Protein AF-A0A914DDL7-F1 (afdb_monomer_lite)

Sequence (297 aa):
MISEYEAKISDLESKLNKSRAQVQKSEFEKNITMQDLKSNIDHIINLKNMLDQSETERDETNEKLHDHMALLEQWRNTTAAKLNATEIENEKLRKINSKLVEEIATISSELEELKLQHEEAKLYKDYYDQGTRELGAHQKKIRELQGEVTNLTKSAKEWQEKWTNVSKELWKIGNETEQASTYKTYTWDELKKAINVTQIKCSDEHIRDNTISYLNEALQRYTSTDRKSREYGEICKNIRTRLSGTYTSYIWGCIMGNFSQNFQTSGNYMIPFELDHGDHLMIFTLSTIPRNYYYRH

Secondary structure (DSSP, 8-state):
-HHHHHHHHHHHHHHHHHHHHHHHHHHHHHHHHHHHHHHHHHHHHHHHHHHHHHHHHHHHHHHHHHHHHHHHHHHHHHHHHHHHHHHHHHHHHHHHHHHHHHHHHHHHHHHHHHHHHHHHHHHHHHHHHHHHHHHHHHHHHHHHHHHHHHHHHHHHHHHHHHHHHHHHHHHHHHHHHHHHHHHHHHHHHHHHHHHHHHHHH---HHHHHHHHHHHHHHHHHHHHHHHHHHHHHHHHHHHHHHHHHHHHHHHHHHHHHHHHTT--S--------B-TTS-B-----------------

Structure (mmCIF, N/CA/C/O backbone):
data_AF-A0A914DDL7-F1
#
_entry.id   AF-A0A914DDL7-F1
#
loop_
_atom_site.group_PDB
_atom_site.id
_atom_site.type_symbol
_atom_site.label_atom_id
_atom_site.label_alt_id
_atom_site.label_comp_id
_atom_site.label_asym_id
_atom_site.label_entity_id
_atom_site.label_seq_id
_atom_site.pdbx_PDB_ins_code
_atom_site.Cartn_x
_atom_site.Cartn_y
_atom_site.Cartn_z
_atom_site.occupancy
_atom_site.B_iso_or_equiv
_atom_site.auth_seq_id
_atom_site.auth_comp_id
_atom_site.auth_asym_id
_atom_site.auth_atom_id
_atom_site.pdbx_PDB_model_num
ATOM 1 N N . MET A 1 1 ? 72.379 -0.984 -139.465 1.00 59.03 1 MET A N 1
ATOM 2 C CA . MET A 1 1 ? 72.881 -0.290 -138.260 1.00 59.03 1 MET A CA 1
ATOM 3 C C . MET A 1 1 ? 71.916 0.770 -137.738 1.00 59.03 1 MET A C 1
ATOM 5 O O . MET A 1 1 ? 71.435 0.565 -136.640 1.00 59.03 1 MET A O 1
ATOM 9 N N . ILE A 1 2 ? 71.560 1.839 -138.470 1.00 63.75 2 ILE A N 1
ATOM 10 C CA . ILE A 1 2 ? 70.675 2.911 -137.935 1.00 63.75 2 ILE A CA 1
ATOM 11 C C . ILE A 1 2 ? 69.305 2.377 -137.449 1.00 63.75 2 ILE A C 1
ATOM 13 O O . ILE A 1 2 ? 68.924 2.636 -136.315 1.00 63.75 2 ILE A O 1
ATOM 17 N N . SER A 1 3 ? 68.642 1.514 -138.227 1.00 67.62 3 SER A N 1
ATOM 18 C CA . SER A 1 3 ? 67.339 0.919 -137.862 1.00 67.62 3 SER A CA 1
ATOM 19 C C . SER A 1 3 ? 67.374 -0.012 -136.628 1.00 67.62 3 SER A C 1
ATOM 21 O O . SER A 1 3 ? 66.404 -0.080 -135.877 1.00 67.62 3 SER A O 1
ATOM 23 N N . GLU A 1 4 ? 68.499 -0.684 -136.347 1.00 70.31 4 GLU A N 1
ATOM 24 C CA . GLU A 1 4 ? 68.662 -1.487 -135.117 1.00 70.31 4 GLU A CA 1
ATOM 25 C C . GLU A 1 4 ? 68.850 -0.611 -133.875 1.00 70.31 4 GLU A C 1
ATOM 27 O O . GLU A 1 4 ? 68.425 -0.987 -132.781 1.00 70.31 4 GLU A O 1
ATOM 32 N N . TYR A 1 5 ? 69.485 0.553 -134.033 1.00 73.19 5 TYR A N 1
ATOM 33 C CA . TYR A 1 5 ? 69.605 1.533 -132.958 1.00 73.19 5 TYR A CA 1
ATOM 34 C C . TYR A 1 5 ? 68.261 2.212 -132.674 1.00 73.19 5 TYR A C 1
ATOM 36 O O . TYR A 1 5 ? 67.916 2.360 -131.508 1.00 73.19 5 TYR A O 1
ATOM 44 N N . GLU A 1 6 ? 67.459 2.527 -133.693 1.00 74.31 6 GLU A N 1
ATOM 45 C CA . GLU A 1 6 ? 66.097 3.066 -133.524 1.00 74.31 6 GLU A CA 1
ATOM 46 C C . GLU A 1 6 ? 65.153 2.065 -132.837 1.00 74.31 6 GLU A C 1
ATOM 48 O O . GLU A 1 6 ? 64.435 2.431 -131.907 1.00 74.31 6 GLU A O 1
ATOM 53 N N . ALA A 1 7 ? 65.210 0.781 -133.211 1.00 77.00 7 ALA A N 1
ATOM 54 C CA . ALA A 1 7 ? 64.442 -0.272 -132.544 1.00 77.00 7 ALA A CA 1
ATOM 55 C C . ALA A 1 7 ? 64.864 -0.466 -131.074 1.00 77.00 7 ALA A C 1
ATOM 57 O O . ALA A 1 7 ? 64.013 -0.643 -130.201 1.00 77.00 7 ALA A O 1
ATOM 58 N N . LYS A 1 8 ? 66.170 -0.383 -130.773 1.00 80.94 8 LYS A N 1
ATOM 59 C CA . LYS A 1 8 ? 66.684 -0.426 -129.392 1.00 80.94 8 LYS A CA 1
ATOM 60 C C . LYS A 1 8 ? 66.297 0.807 -128.580 1.00 80.94 8 LYS A C 1
ATOM 62 O O . LYS A 1 8 ? 65.977 0.656 -127.406 1.00 80.94 8 LYS A O 1
ATOM 67 N N . ILE A 1 9 ? 66.319 2.000 -129.174 1.00 81.38 9 ILE A N 1
ATOM 68 C CA . ILE A 1 9 ? 65.878 3.237 -128.515 1.00 81.38 9 ILE A CA 1
ATOM 69 C C . ILE A 1 9 ? 64.385 3.144 -128.191 1.00 81.38 9 ILE A C 1
ATOM 71 O O . ILE A 1 9 ? 64.010 3.372 -127.047 1.00 81.38 9 ILE A O 1
ATOM 75 N N . SER A 1 10 ? 63.554 2.693 -129.133 1.00 81.88 10 SER A N 1
ATOM 76 C CA . SER A 1 10 ? 62.115 2.508 -128.910 1.00 81.88 10 SER A CA 1
ATOM 77 C C . SER A 1 10 ? 61.801 1.459 -127.826 1.00 81.88 10 SER A C 1
ATOM 79 O O . SER A 1 10 ? 60.939 1.681 -126.972 1.00 81.88 10 SER A O 1
ATOM 81 N N . ASP A 1 11 ? 62.531 0.336 -127.785 1.00 84.25 11 ASP A N 1
ATOM 82 C CA . ASP A 1 11 ? 62.398 -0.674 -126.721 1.00 84.25 11 ASP A CA 1
ATOM 83 C C . ASP A 1 11 ? 62.851 -0.135 -125.351 1.00 84.25 11 ASP A C 1
ATOM 85 O O . ASP A 1 11 ? 62.186 -0.357 -124.334 1.00 84.25 11 ASP A O 1
ATOM 89 N N . LEU A 1 12 ? 63.947 0.630 -125.311 1.00 85.31 12 LEU A N 1
ATOM 90 C CA . LEU A 1 12 ? 64.423 1.295 -124.097 1.00 85.31 12 LEU A CA 1
ATOM 91 C C . LEU A 1 12 ? 63.449 2.371 -123.602 1.00 85.31 12 LEU A C 1
ATOM 93 O O . LEU A 1 12 ? 63.198 2.440 -122.401 1.00 85.31 12 LEU A O 1
ATOM 97 N N . GLU A 1 13 ? 62.851 3.161 -124.491 1.00 85.56 13 GLU A N 1
ATOM 98 C CA . GLU A 1 13 ? 61.816 4.146 -124.156 1.00 85.56 13 GLU A CA 1
ATOM 99 C C . GLU A 1 13 ? 60.536 3.475 -123.644 1.00 85.56 13 GLU A C 1
ATOM 101 O O . GLU A 1 13 ? 59.954 3.918 -122.653 1.00 85.56 13 GLU A O 1
ATOM 106 N N . SER A 1 14 ? 60.127 2.358 -124.251 1.00 86.81 14 SER A N 1
ATOM 107 C CA . SER A 1 14 ? 58.996 1.546 -123.785 1.00 86.81 14 SER A CA 1
ATOM 108 C C . SER A 1 14 ? 59.248 0.965 -122.389 1.00 86.81 14 SER A C 1
ATOM 110 O O . SER A 1 14 ? 58.389 1.055 -121.507 1.00 86.81 14 SER A O 1
ATOM 112 N N . LYS A 1 15 ? 60.451 0.429 -122.136 1.00 87.31 15 LYS A N 1
ATOM 113 C CA . LYS A 1 15 ? 60.877 -0.059 -120.812 1.00 87.31 15 LYS A CA 1
ATOM 114 C C . LYS A 1 15 ? 60.973 1.067 -119.784 1.00 87.31 15 LYS A C 1
ATOM 116 O O . LYS A 1 15 ? 60.531 0.882 -118.650 1.00 87.31 15 LYS A O 1
ATOM 121 N N . LEU A 1 16 ? 61.486 2.234 -120.172 1.00 88.00 16 LEU A N 1
ATOM 122 C CA . LEU A 1 16 ? 61.559 3.418 -119.316 1.00 88.00 16 LEU A CA 1
ATOM 123 C C . LEU A 1 16 ? 60.159 3.914 -118.936 1.00 88.00 16 LEU A C 1
ATOM 125 O O . LEU A 1 16 ? 59.908 4.186 -117.764 1.00 88.00 16 LEU A O 1
ATOM 129 N N . ASN A 1 17 ? 59.230 3.972 -119.890 1.00 87.12 17 ASN A N 1
ATOM 130 C CA . ASN A 1 17 ? 57.847 4.378 -119.639 1.00 87.12 17 ASN A CA 1
ATOM 131 C C . ASN A 1 17 ? 57.096 3.364 -118.760 1.00 87.12 17 ASN A C 1
ATOM 133 O O . ASN A 1 17 ? 56.378 3.772 -117.848 1.00 87.12 17 ASN A O 1
ATOM 137 N N . LYS A 1 18 ? 57.316 2.054 -118.949 1.00 89.62 18 LYS A N 1
ATOM 138 C CA . LYS A 1 18 ? 56.784 1.010 -118.051 1.00 89.62 18 LYS A CA 1
ATOM 139 C C . LYS A 1 18 ? 57.341 1.128 -116.631 1.00 89.62 18 LYS A C 1
ATOM 141 O O . LYS A 1 18 ? 56.576 1.055 -115.674 1.00 89.62 18 LYS A O 1
ATOM 146 N N . SER A 1 19 ? 58.648 1.356 -116.496 1.00 88.19 19 SER A N 1
ATOM 147 C CA . SER A 1 19 ? 59.301 1.567 -115.199 1.00 88.19 19 SER A CA 1
ATOM 148 C C . SER A 1 19 ? 58.761 2.816 -114.492 1.00 88.19 19 SER A C 1
ATOM 150 O O . SER A 1 19 ? 58.386 2.748 -113.325 1.00 88.19 19 SER A O 1
ATOM 152 N N . ARG A 1 20 ? 58.595 3.936 -115.213 1.00 91.50 20 ARG A N 1
ATOM 153 C CA . ARG A 1 20 ? 57.971 5.162 -114.680 1.00 91.50 20 ARG A CA 1
ATOM 154 C C . ARG A 1 20 ? 56.543 4.927 -114.193 1.00 91.50 20 ARG A C 1
ATOM 156 O O . ARG A 1 20 ? 56.213 5.356 -113.093 1.00 91.50 20 ARG A O 1
ATOM 163 N N . ALA A 1 21 ? 55.721 4.219 -114.966 1.00 87.56 21 ALA A N 1
ATOM 164 C CA . ALA A 1 21 ? 54.355 3.890 -114.560 1.00 87.56 21 ALA A CA 1
ATOM 165 C C . ALA A 1 21 ? 54.322 2.995 -113.306 1.00 87.56 21 ALA A C 1
ATOM 167 O O . ALA A 1 21 ? 53.480 3.185 -112.431 1.00 87.56 21 ALA A O 1
ATOM 168 N N . GLN A 1 22 ? 55.257 2.048 -113.184 1.00 89.19 22 GLN A N 1
ATOM 169 C CA . GLN A 1 22 ? 55.375 1.187 -112.005 1.00 89.19 22 GLN A CA 1
ATOM 170 C C . GLN A 1 22 ? 55.828 1.962 -110.760 1.00 89.19 22 GLN A C 1
ATOM 172 O O . GLN A 1 22 ? 55.287 1.735 -109.679 1.00 89.19 22 GLN A O 1
ATOM 177 N N . VAL A 1 23 ? 56.772 2.898 -110.907 1.00 89.12 23 VAL A N 1
ATOM 178 C CA . VAL A 1 23 ? 57.203 3.791 -109.819 1.00 89.12 23 VAL A CA 1
ATOM 179 C C . VAL A 1 23 ? 56.053 4.694 -109.378 1.00 89.12 23 VAL A C 1
ATOM 181 O O . VAL A 1 23 ? 55.760 4.733 -108.192 1.00 89.12 23 VAL A O 1
ATOM 184 N N . GLN A 1 24 ? 55.334 5.326 -110.310 1.00 90.31 24 GLN A N 1
ATOM 185 C CA . GLN A 1 24 ? 54.177 6.171 -109.988 1.00 90.31 24 GLN A CA 1
ATOM 186 C C . GLN A 1 24 ? 53.060 5.395 -109.283 1.00 90.31 24 GLN A C 1
ATOM 188 O O . GLN A 1 24 ? 52.470 5.889 -108.324 1.00 90.31 24 GLN A O 1
ATOM 193 N N . LYS A 1 25 ? 52.782 4.161 -109.723 1.00 92.31 25 LYS A N 1
ATOM 194 C CA . LYS A 1 25 ? 51.812 3.284 -109.061 1.00 92.31 25 LYS A CA 1
ATOM 195 C C . LYS A 1 25 ? 52.257 2.928 -107.638 1.00 92.31 25 LYS A C 1
ATOM 197 O O . LYS A 1 25 ? 51.458 3.033 -106.716 1.00 92.31 25 LYS A O 1
ATOM 202 N N . SER A 1 26 ? 53.527 2.565 -107.463 1.00 91.50 26 SER A N 1
ATOM 203 C CA . SER A 1 26 ? 54.114 2.263 -106.151 1.00 91.50 26 SER A CA 1
ATOM 204 C C . SER A 1 26 ? 54.100 3.480 -105.218 1.00 91.50 26 SER A C 1
ATOM 206 O O . SER A 1 26 ? 53.748 3.364 -104.048 1.00 91.50 26 SER A O 1
ATOM 208 N N . GLU A 1 27 ? 54.411 4.673 -105.730 1.00 91.81 27 GLU A N 1
ATOM 209 C CA . GLU A 1 27 ? 54.328 5.928 -104.977 1.00 91.81 27 GLU A CA 1
ATOM 210 C C . GLU A 1 27 ? 52.889 6.253 -104.566 1.00 91.81 27 GLU A C 1
ATOM 212 O O . GLU A 1 27 ? 52.653 6.654 -103.428 1.00 91.81 27 GLU A O 1
ATOM 217 N N . PHE A 1 28 ? 51.918 6.039 -105.454 1.00 92.50 28 PHE A N 1
ATOM 218 C CA . PHE A 1 28 ? 50.503 6.226 -105.145 1.00 92.50 28 PHE A CA 1
ATOM 219 C C . PHE A 1 28 ? 50.011 5.246 -104.067 1.00 92.50 28 PHE A C 1
ATOM 221 O O . PHE A 1 28 ? 49.397 5.671 -103.089 1.00 92.50 28 PHE A O 1
ATOM 228 N N . GLU A 1 29 ? 50.338 3.957 -104.187 1.00 92.19 29 GLU A N 1
ATOM 229 C CA . GLU A 1 29 ? 50.020 2.932 -103.180 1.00 92.19 29 GLU A CA 1
ATOM 230 C C . GLU A 1 29 ? 50.697 3.235 -101.831 1.00 92.19 29 GLU A C 1
ATOM 232 O O . GLU A 1 29 ? 50.073 3.133 -100.770 1.00 92.19 29 GLU A O 1
ATOM 237 N N . LYS A 1 30 ? 51.954 3.694 -101.852 1.00 93.19 30 LYS A N 1
ATOM 238 C CA . LYS A 1 30 ? 52.668 4.149 -100.654 1.00 93.19 30 LYS A CA 1
ATOM 239 C C . LYS A 1 30 ? 51.994 5.364 -100.010 1.00 93.19 30 LYS A C 1
ATOM 241 O O . LYS A 1 30 ? 51.907 5.437 -98.789 1.00 93.19 30 LYS A O 1
ATOM 246 N N . ASN A 1 31 ? 51.502 6.310 -100.805 1.00 93.56 31 ASN A N 1
ATOM 247 C CA . ASN A 1 31 ? 50.803 7.482 -100.281 1.00 93.56 31 ASN A CA 1
ATOM 248 C C . ASN A 1 31 ? 49.462 7.108 -99.630 1.00 93.56 31 ASN A C 1
ATOM 250 O O . ASN A 1 31 ? 49.176 7.612 -98.546 1.00 93.56 31 ASN A O 1
ATOM 254 N N . ILE A 1 32 ? 48.690 6.188 -100.226 1.00 93.81 32 ILE A N 1
ATOM 255 C CA . ILE A 1 32 ? 47.449 5.665 -99.622 1.00 93.81 32 ILE A CA 1
ATOM 256 C C . ILE A 1 32 ? 47.756 4.963 -98.297 1.00 93.81 32 ILE A C 1
ATOM 258 O O . ILE A 1 32 ? 47.201 5.325 -97.265 1.00 93.81 32 ILE A O 1
ATOM 262 N N . THR A 1 33 ? 48.701 4.019 -98.296 1.00 93.19 33 THR A N 1
ATOM 263 C CA . THR A 1 33 ? 49.070 3.282 -97.073 1.00 93.19 33 THR A CA 1
ATOM 264 C C . THR A 1 33 ? 49.602 4.203 -95.975 1.00 93.19 33 THR A C 1
ATOM 266 O O . THR A 1 33 ? 49.315 3.990 -94.799 1.00 93.19 33 THR A O 1
ATOM 269 N N . MET A 1 34 ? 50.342 5.258 -96.327 1.00 94.12 34 MET A N 1
ATOM 270 C CA . MET A 1 34 ? 50.828 6.234 -95.352 1.00 94.12 34 MET A CA 1
ATOM 271 C C . MET A 1 34 ? 49.699 7.105 -94.786 1.00 94.12 34 MET A C 1
ATOM 273 O O . MET A 1 34 ? 49.730 7.447 -93.603 1.00 94.12 34 MET A O 1
ATOM 277 N N . GLN A 1 35 ? 48.687 7.430 -95.593 1.00 93.12 35 GLN A N 1
ATOM 278 C CA . GLN A 1 35 ? 47.482 8.115 -95.131 1.00 93.12 35 GLN A CA 1
ATOM 279 C C . GLN A 1 35 ? 46.651 7.227 -94.190 1.00 93.12 35 GLN A C 1
ATOM 281 O O . GLN A 1 35 ? 46.241 7.701 -93.130 1.00 93.12 35 GLN A O 1
ATOM 286 N N . ASP A 1 36 ? 46.481 5.944 -94.517 1.00 94.94 36 ASP A N 1
ATOM 287 C CA . ASP A 1 36 ? 45.787 4.970 -93.663 1.00 94.94 36 ASP A CA 1
ATOM 288 C C . ASP A 1 36 ? 46.520 4.770 -92.331 1.00 94.94 36 ASP A C 1
ATOM 290 O O . ASP A 1 36 ? 45.905 4.792 -91.265 1.00 94.94 36 ASP A O 1
ATOM 294 N N . LEU A 1 37 ? 47.853 4.643 -92.362 1.00 95.25 37 LEU A N 1
ATOM 295 C CA . LEU A 1 37 ? 48.673 4.561 -91.152 1.00 95.25 37 LEU A CA 1
ATOM 296 C C . LEU A 1 37 ? 48.530 5.813 -90.288 1.00 95.25 37 LEU A C 1
ATOM 298 O O . LEU A 1 37 ? 48.395 5.693 -89.073 1.00 95.25 37 LEU A O 1
ATOM 302 N N . LYS A 1 38 ? 48.521 7.003 -90.897 1.00 95.75 38 LYS A N 1
ATOM 303 C CA . LYS A 1 38 ? 48.311 8.256 -90.168 1.00 95.75 38 LYS A CA 1
ATOM 304 C C . LYS A 1 38 ? 46.929 8.293 -89.510 1.00 95.75 38 LYS A C 1
ATOM 306 O O . LYS A 1 38 ? 46.842 8.573 -88.321 1.00 95.75 38 LYS A O 1
ATOM 311 N N . SER A 1 39 ? 45.881 7.918 -90.245 1.00 95.62 39 SER A N 1
ATOM 312 C CA . SER A 1 39 ? 44.518 7.817 -89.707 1.00 95.62 39 SER A CA 1
ATOM 313 C C . SER A 1 39 ? 44.425 6.810 -88.555 1.00 95.62 39 SER A C 1
ATOM 315 O O . SER A 1 39 ? 43.763 7.073 -87.552 1.00 95.62 39 SER A O 1
ATOM 317 N N . ASN A 1 40 ? 45.103 5.665 -88.664 1.00 96.12 40 ASN A N 1
ATOM 318 C CA . ASN A 1 40 ? 45.140 4.658 -87.605 1.00 96.12 40 ASN A CA 1
ATOM 319 C C . ASN A 1 40 ? 45.895 5.156 -86.367 1.00 96.12 40 ASN A C 1
ATOM 321 O O . ASN A 1 40 ? 45.458 4.897 -85.249 1.00 96.12 40 ASN A O 1
ATOM 325 N N . ILE A 1 41 ? 46.996 5.893 -86.546 1.00 96.44 41 ILE A N 1
ATOM 326 C CA . ILE A 1 41 ? 47.729 6.526 -85.442 1.00 96.44 41 ILE A CA 1
ATOM 327 C C . ILE A 1 41 ? 46.830 7.533 -84.717 1.00 96.44 41 ILE A C 1
ATOM 329 O O . ILE A 1 41 ? 46.734 7.475 -83.492 1.00 96.44 41 ILE A O 1
ATOM 333 N N . ASP A 1 42 ? 46.123 8.393 -85.452 1.00 95.81 42 ASP A N 1
ATOM 334 C CA . ASP A 1 42 ? 45.194 9.366 -84.866 1.00 95.81 42 ASP A CA 1
ATOM 335 C C . ASP A 1 42 ? 44.062 8.661 -84.091 1.00 95.81 42 ASP A C 1
ATOM 337 O O . ASP A 1 42 ? 43.705 9.071 -82.983 1.00 95.81 42 ASP A O 1
ATOM 341 N N . HIS A 1 43 ? 43.544 7.545 -84.619 1.00 96.19 43 HIS A N 1
ATOM 342 C CA . HIS A 1 43 ? 42.540 6.733 -83.927 1.00 96.19 43 HIS A CA 1
ATOM 343 C C . HIS A 1 43 ? 43.082 6.089 -82.640 1.00 96.19 43 HIS A C 1
ATOM 345 O O . HIS A 1 43 ? 42.416 6.143 -81.607 1.00 96.19 43 HIS A O 1
ATOM 351 N N . ILE A 1 44 ? 44.300 5.533 -82.668 1.00 96.94 44 ILE A N 1
ATOM 352 C CA . ILE A 1 44 ? 44.961 4.951 -81.487 1.00 96.94 44 ILE A CA 1
ATOM 353 C C . ILE A 1 44 ? 45.187 6.014 -80.408 1.00 96.94 44 ILE A C 1
ATOM 355 O O . ILE A 1 44 ? 44.950 5.743 -79.233 1.00 96.94 44 ILE A O 1
ATOM 359 N N . ILE A 1 45 ? 45.610 7.224 -80.788 1.00 96.50 45 ILE A N 1
ATOM 360 C CA . ILE A 1 45 ? 45.792 8.337 -79.846 1.00 96.50 45 ILE A CA 1
ATOM 361 C C . ILE A 1 45 ? 44.460 8.693 -79.180 1.00 96.50 45 ILE A C 1
ATOM 363 O O . ILE A 1 45 ? 44.412 8.851 -77.962 1.00 96.50 45 ILE A O 1
ATOM 367 N N . ASN A 1 46 ? 43.370 8.768 -79.948 1.00 96.81 46 ASN A N 1
ATOM 368 C CA . ASN A 1 46 ? 42.054 9.059 -79.388 1.00 96.81 46 ASN A CA 1
ATOM 369 C C . ASN A 1 46 ? 41.582 7.960 -78.419 1.00 96.81 46 ASN A C 1
ATOM 371 O O . ASN A 1 46 ? 41.162 8.260 -77.305 1.00 96.81 46 ASN A O 1
ATOM 375 N N . LEU A 1 47 ? 41.719 6.684 -78.802 1.00 96.88 47 LEU A N 1
ATOM 376 C CA . LEU A 1 47 ? 41.386 5.556 -77.924 1.00 96.88 47 LEU A CA 1
ATOM 377 C C . LEU A 1 47 ? 42.211 5.565 -76.635 1.00 96.88 47 LEU A C 1
ATOM 379 O O . LEU A 1 47 ? 41.673 5.280 -75.569 1.00 96.88 47 LEU A O 1
ATOM 383 N N . LYS A 1 48 ? 43.497 5.920 -76.719 1.00 97.38 48 LYS A N 1
ATOM 384 C CA . LYS A 1 48 ? 44.354 6.057 -75.542 1.00 97.38 48 LYS A CA 1
ATOM 385 C C . LYS A 1 48 ? 43.868 7.174 -74.618 1.00 97.38 48 LYS A C 1
ATOM 387 O O . LYS A 1 48 ? 43.718 6.930 -73.431 1.00 97.38 48 LYS A O 1
ATOM 392 N N . ASN A 1 49 ? 43.546 8.350 -75.156 1.00 96.56 49 ASN A N 1
ATOM 393 C CA . ASN A 1 49 ? 43.017 9.454 -74.351 1.00 96.56 49 ASN A CA 1
ATOM 394 C C . ASN A 1 49 ? 41.690 9.080 -73.665 1.00 96.56 49 ASN A C 1
ATOM 396 O O . ASN A 1 49 ? 41.479 9.428 -72.508 1.00 96.56 49 ASN A O 1
ATOM 400 N N . MET A 1 50 ? 40.811 8.348 -74.360 1.00 96.44 50 MET A N 1
ATOM 401 C CA . MET A 1 50 ? 39.566 7.837 -73.775 1.00 96.44 50 MET A CA 1
ATOM 402 C C . MET A 1 50 ? 39.823 6.815 -72.661 1.00 96.44 50 MET A C 1
ATOM 404 O O . MET A 1 50 ? 39.115 6.825 -71.655 1.00 96.44 50 MET A O 1
ATOM 408 N N . LEU A 1 51 ? 40.819 5.938 -72.828 1.00 96.75 51 LEU A N 1
ATOM 409 C CA . LEU A 1 51 ? 41.213 4.976 -71.800 1.00 96.75 51 LEU A CA 1
ATOM 410 C C . LEU A 1 51 ? 41.775 5.690 -70.565 1.00 96.75 51 LEU A C 1
ATOM 412 O O . LEU A 1 51 ? 41.298 5.435 -69.465 1.00 96.75 51 LEU A O 1
ATOM 416 N N . ASP A 1 52 ? 42.705 6.627 -70.755 1.00 96.25 52 ASP A N 1
ATOM 417 C CA . ASP A 1 52 ? 43.324 7.401 -69.671 1.00 96.25 52 ASP A CA 1
ATOM 418 C C . ASP A 1 52 ? 42.260 8.205 -68.886 1.00 96.25 52 ASP A C 1
ATOM 420 O O . ASP A 1 52 ? 42.269 8.247 -67.651 1.00 96.25 52 ASP A O 1
ATOM 424 N N . GLN A 1 53 ? 41.285 8.797 -69.593 1.00 96.50 53 GLN A N 1
ATOM 425 C CA . GLN A 1 53 ? 40.140 9.467 -68.968 1.00 96.50 53 GLN A CA 1
ATOM 426 C C . GLN A 1 53 ? 39.272 8.482 -68.172 1.00 96.50 53 GLN A C 1
ATOM 428 O O . GLN A 1 53 ? 38.936 8.754 -67.021 1.00 96.50 53 GLN A O 1
ATOM 433 N N . SER A 1 54 ? 38.937 7.325 -68.751 1.00 96.19 54 SER A N 1
ATOM 434 C CA . SER A 1 54 ? 38.136 6.305 -68.069 1.00 96.19 54 SER A CA 1
ATOM 435 C C . SER A 1 54 ? 38.832 5.743 -66.828 1.00 96.19 54 SER A C 1
ATOM 437 O O . SER A 1 54 ? 38.150 5.395 -65.864 1.00 96.19 54 SER A O 1
ATOM 439 N N . GLU A 1 55 ? 40.160 5.618 -66.838 1.00 96.69 55 GLU A N 1
ATOM 440 C CA . GLU A 1 55 ? 40.929 5.171 -65.675 1.00 96.69 55 GLU A CA 1
ATOM 441 C C . GLU A 1 55 ? 40.914 6.219 -64.564 1.00 96.69 55 GLU A C 1
ATOM 443 O O . GLU A 1 55 ? 40.680 5.868 -63.410 1.00 96.69 55 GLU A O 1
ATOM 448 N N . THR A 1 56 ? 41.048 7.498 -64.919 1.00 96.44 56 THR A N 1
ATOM 449 C CA . THR A 1 56 ? 40.975 8.603 -63.956 1.00 96.44 56 THR A CA 1
ATOM 450 C C . THR A 1 56 ? 39.584 8.691 -63.323 1.00 96.44 56 THR A C 1
ATOM 452 O O . THR A 1 56 ? 39.463 8.743 -62.102 1.00 96.44 56 THR A O 1
ATOM 455 N N . GLU A 1 57 ? 38.518 8.617 -64.127 1.00 96.75 57 GLU A N 1
ATOM 456 C CA . GLU A 1 57 ? 37.138 8.590 -63.622 1.00 96.75 57 GLU A CA 1
ATOM 457 C C . GLU A 1 57 ? 36.899 7.382 -62.703 1.00 96.75 57 GLU A C 1
ATOM 459 O O . GLU A 1 57 ? 36.269 7.507 -61.650 1.00 96.75 57 GLU A O 1
ATOM 464 N N . ARG A 1 58 ? 37.437 6.207 -63.058 1.00 96.69 58 ARG A N 1
ATOM 465 C CA . ARG A 1 58 ? 37.354 5.011 -62.213 1.00 96.69 58 ARG A CA 1
ATOM 466 C C . ARG A 1 58 ? 38.058 5.229 -60.875 1.00 96.69 58 ARG A C 1
ATOM 468 O O . ARG A 1 58 ? 37.484 4.893 -59.840 1.00 96.69 58 ARG A O 1
ATOM 475 N N . ASP A 1 59 ? 39.260 5.788 -60.876 1.00 96.50 59 ASP A N 1
ATOM 476 C CA . ASP A 1 59 ? 40.030 6.011 -59.653 1.00 96.50 59 ASP A CA 1
ATOM 477 C C . ASP A 1 59 ? 39.338 7.033 -58.735 1.00 96.50 59 ASP A C 1
ATOM 479 O O . ASP A 1 59 ? 39.182 6.765 -57.543 1.00 96.50 59 ASP A O 1
ATOM 483 N N . GLU A 1 60 ? 38.773 8.110 -59.290 1.00 96.50 60 GLU A N 1
ATOM 484 C CA . GLU A 1 60 ? 37.939 9.059 -58.536 1.00 96.50 60 GLU A CA 1
ATOM 485 C C . GLU A 1 60 ? 36.682 8.401 -57.942 1.00 96.50 60 GLU A C 1
ATOM 487 O O . GLU A 1 60 ? 36.277 8.700 -56.814 1.00 96.50 60 GLU A O 1
ATOM 492 N N . THR A 1 61 ? 36.019 7.506 -58.687 1.00 96.75 61 THR A N 1
ATOM 493 C CA . THR A 1 61 ? 34.853 6.778 -58.154 1.00 96.75 61 THR A CA 1
ATOM 494 C C . THR A 1 61 ? 35.237 5.796 -57.052 1.00 96.75 61 THR A C 1
ATOM 496 O O . THR A 1 61 ? 34.490 5.657 -56.081 1.00 96.75 61 THR A O 1
ATOM 499 N N . ASN A 1 62 ? 36.402 5.155 -57.159 1.00 96.62 62 ASN A N 1
ATOM 500 C CA . ASN A 1 62 ? 36.921 4.252 -56.136 1.00 96.62 62 ASN A CA 1
ATOM 501 C C . ASN A 1 62 ? 37.295 5.006 -54.856 1.00 96.62 62 ASN A C 1
ATOM 503 O O . ASN A 1 62 ? 36.999 4.519 -53.766 1.00 96.62 62 ASN A O 1
ATOM 507 N N . GLU A 1 63 ? 37.880 6.199 -54.974 1.00 96.81 63 GLU A N 1
ATOM 508 C CA . GLU A 1 63 ? 38.171 7.071 -53.832 1.00 96.81 63 GLU A CA 1
ATOM 509 C C . GLU A 1 63 ? 36.877 7.475 -53.107 1.00 96.81 63 GLU A C 1
ATOM 511 O O . GLU A 1 63 ? 36.734 7.231 -51.909 1.00 96.81 63 GLU A O 1
ATOM 516 N N . LYS A 1 64 ? 35.862 7.950 -53.845 1.00 96.62 64 LYS A N 1
ATOM 517 C CA . LYS A 1 64 ? 34.539 8.273 -53.272 1.00 96.62 64 LYS A CA 1
ATOM 518 C C . LYS A 1 64 ? 33.874 7.068 -52.605 1.00 96.62 64 LYS A C 1
ATOM 520 O O . LYS A 1 64 ? 33.236 7.209 -51.561 1.00 96.62 64 LYS A O 1
ATOM 525 N N . LEU A 1 65 ? 33.994 5.878 -53.198 1.00 96.69 65 LEU A N 1
ATOM 526 C CA . LEU A 1 65 ? 33.461 4.650 -52.609 1.00 96.69 65 LEU A CA 1
ATOM 527 C C . LEU A 1 65 ? 34.173 4.315 -51.295 1.00 96.69 65 LEU A C 1
ATOM 529 O O . LEU A 1 65 ? 33.511 3.943 -50.326 1.00 96.69 65 LEU A O 1
ATOM 533 N N . HIS A 1 66 ? 35.496 4.476 -51.246 1.00 96.75 66 HIS A N 1
ATOM 534 C CA . HIS A 1 66 ? 36.283 4.257 -50.039 1.00 96.75 66 HIS A CA 1
ATOM 535 C C . HIS A 1 66 ? 35.878 5.220 -48.913 1.00 96.75 66 HIS A C 1
ATOM 537 O O . HIS A 1 66 ? 35.614 4.773 -47.795 1.00 96.75 66 HIS A O 1
ATOM 543 N N . ASP A 1 67 ? 35.709 6.507 -49.224 1.00 96.75 67 ASP A N 1
ATOM 544 C CA . ASP A 1 67 ? 35.228 7.512 -48.271 1.00 96.75 67 ASP A CA 1
ATOM 545 C C . ASP A 1 67 ? 33.825 7.179 -47.745 1.00 96.75 67 ASP A C 1
ATOM 547 O O . ASP A 1 67 ? 33.561 7.236 -46.540 1.00 96.75 67 ASP A O 1
ATOM 551 N N . HIS A 1 68 ? 32.911 6.763 -48.626 1.00 96.12 68 HIS A N 1
ATOM 552 C CA . HIS A 1 68 ? 31.578 6.322 -48.217 1.00 96.12 68 HIS A CA 1
ATOM 553 C C . HIS A 1 68 ? 31.619 5.072 -47.331 1.00 96.12 68 HIS A C 1
ATOM 555 O O . HIS A 1 68 ? 30.875 5.001 -46.349 1.00 96.12 68 HIS A O 1
ATOM 561 N N . MET A 1 69 ? 32.491 4.105 -47.628 1.00 96.19 69 MET A N 1
ATOM 562 C CA . MET A 1 69 ? 32.686 2.927 -46.779 1.00 96.19 69 MET A CA 1
ATOM 563 C C . MET A 1 69 ? 33.210 3.312 -45.391 1.00 96.19 69 MET A C 1
ATOM 565 O O . MET A 1 69 ? 32.691 2.810 -44.392 1.00 96.19 69 MET A O 1
ATOM 569 N N . ALA A 1 70 ? 34.164 4.243 -45.310 1.00 96.31 70 ALA A N 1
ATOM 570 C CA . ALA A 1 70 ? 34.686 4.746 -44.042 1.00 96.31 70 ALA A CA 1
ATOM 571 C C . ALA A 1 70 ? 33.596 5.447 -43.208 1.00 96.31 70 ALA A C 1
ATOM 573 O O . ALA A 1 70 ? 33.458 5.187 -42.009 1.00 96.31 70 ALA A O 1
ATOM 574 N N . LEU A 1 71 ? 32.758 6.275 -43.844 1.00 96.25 71 LEU A N 1
ATOM 575 C CA . LEU A 1 71 ? 31.624 6.929 -43.184 1.00 96.25 71 LEU A CA 1
ATOM 576 C C . LEU A 1 71 ? 30.581 5.922 -42.681 1.00 96.25 71 LEU A C 1
ATOM 578 O O . LEU A 1 71 ? 30.069 6.068 -41.569 1.00 96.25 71 LEU A O 1
ATOM 582 N N . LEU A 1 72 ? 30.275 4.884 -43.466 1.00 95.06 72 LEU A N 1
ATOM 583 C CA . LEU A 1 72 ? 29.355 3.821 -43.055 1.00 95.06 72 LEU A CA 1
ATOM 584 C C . LEU A 1 72 ? 29.899 3.026 -41.867 1.00 95.06 72 LEU A C 1
ATOM 586 O O . LEU A 1 72 ? 29.145 2.710 -40.945 1.00 95.06 72 LEU A O 1
ATOM 590 N N . GLU A 1 73 ? 31.197 2.732 -41.848 1.00 95.69 73 GLU A N 1
ATOM 591 C CA . GLU A 1 73 ? 31.833 2.058 -40.719 1.00 95.69 73 GLU A CA 1
ATOM 592 C C . GLU A 1 73 ? 31.816 2.926 -39.455 1.00 95.69 73 GLU A C 1
ATOM 594 O O . GLU A 1 73 ? 31.440 2.449 -38.379 1.00 95.69 73 GLU A O 1
ATOM 599 N N . GLN A 1 74 ? 32.116 4.220 -39.581 1.00 95.94 74 GLN A N 1
ATOM 600 C CA . GLN A 1 74 ? 32.005 5.168 -38.475 1.00 95.94 74 GLN A CA 1
ATOM 601 C C . GLN A 1 74 ? 30.566 5.253 -37.947 1.00 95.94 74 GLN A C 1
ATOM 603 O O . GLN A 1 74 ? 30.344 5.220 -36.731 1.00 95.94 74 GLN A O 1
ATOM 608 N N . TRP A 1 75 ? 29.576 5.331 -38.840 1.00 95.75 75 TRP A N 1
ATOM 609 C CA . TRP A 1 75 ? 28.163 5.372 -38.468 1.00 95.75 75 TRP A CA 1
ATOM 610 C C . TRP A 1 75 ? 27.719 4.081 -37.775 1.00 95.75 75 TRP A C 1
ATOM 612 O O . TRP A 1 75 ? 27.068 4.143 -36.726 1.00 95.75 75 TRP A O 1
ATOM 622 N N . ARG A 1 76 ? 28.127 2.915 -38.292 1.00 95.56 76 ARG A N 1
ATOM 623 C CA . ARG A 1 76 ? 27.869 1.604 -37.679 1.00 95.56 76 ARG A CA 1
ATOM 624 C C . ARG A 1 76 ? 28.442 1.544 -36.266 1.00 95.56 76 ARG A C 1
ATOM 626 O O . ARG A 1 76 ? 27.720 1.202 -35.333 1.00 95.56 76 ARG A O 1
ATOM 633 N N . ASN A 1 77 ? 29.708 1.920 -36.097 1.00 94.75 77 ASN A N 1
ATOM 634 C CA . ASN A 1 77 ? 30.390 1.876 -34.803 1.00 94.75 77 ASN A CA 1
ATOM 635 C C . ASN A 1 77 ? 29.748 2.849 -33.799 1.00 94.75 77 ASN A C 1
ATOM 637 O O . ASN A 1 77 ? 29.510 2.490 -32.646 1.00 94.75 77 ASN A O 1
ATOM 641 N N . THR A 1 78 ? 29.381 4.054 -34.246 1.00 94.25 78 THR A N 1
ATOM 642 C CA . THR A 1 78 ? 28.691 5.049 -33.408 1.00 94.25 78 THR A CA 1
ATOM 643 C C . THR A 1 78 ? 27.306 4.563 -32.978 1.00 94.25 78 THR A C 1
ATOM 645 O O . THR A 1 78 ? 26.916 4.725 -31.822 1.00 94.25 78 THR A O 1
ATOM 648 N N . THR A 1 79 ? 26.555 3.950 -33.893 1.00 90.00 79 THR A N 1
ATOM 649 C CA . THR A 1 79 ? 25.212 3.428 -33.613 1.00 90.00 79 THR A CA 1
ATOM 650 C C . THR A 1 79 ? 25.274 2.228 -32.669 1.00 90.00 79 THR A C 1
ATOM 652 O O . THR A 1 79 ? 24.502 2.170 -31.715 1.00 90.00 79 THR A O 1
ATOM 655 N N . ALA A 1 80 ? 26.241 1.327 -32.860 1.00 91.06 80 ALA A N 1
ATOM 656 C CA . ALA A 1 80 ? 26.477 0.197 -31.963 1.00 91.06 80 ALA A CA 1
ATOM 657 C C . ALA A 1 80 ? 26.846 0.651 -30.540 1.00 91.06 80 ALA A C 1
ATOM 659 O O . ALA A 1 80 ? 26.322 0.116 -29.564 1.00 91.06 80 ALA A O 1
ATOM 660 N N . ALA A 1 81 ? 27.691 1.680 -30.407 1.00 93.88 81 ALA A N 1
ATOM 661 C CA . ALA A 1 81 ? 28.039 2.248 -29.106 1.00 93.88 81 ALA A CA 1
ATOM 662 C C . ALA A 1 81 ? 26.822 2.869 -28.397 1.00 93.88 81 ALA A C 1
ATOM 664 O O . ALA A 1 81 ? 26.625 2.643 -27.203 1.00 93.88 81 ALA A O 1
ATOM 665 N N . LYS A 1 82 ? 25.978 3.610 -29.131 1.00 92.44 82 LYS A N 1
ATOM 666 C CA . LYS A 1 82 ? 24.728 4.171 -28.593 1.00 92.44 82 LYS A CA 1
ATOM 667 C C . LYS A 1 82 ? 23.758 3.077 -28.150 1.00 92.44 82 LYS A C 1
ATOM 669 O O . LYS A 1 82 ? 23.205 3.185 -27.061 1.00 92.44 82 LYS A O 1
ATOM 674 N N . LEU A 1 83 ? 23.591 2.023 -28.952 1.00 93.25 83 LEU A N 1
ATOM 675 C CA . LEU A 1 83 ? 22.727 0.892 -28.613 1.00 93.25 83 LEU A CA 1
ATOM 676 C C . LEU A 1 83 ? 23.180 0.222 -27.308 1.00 93.25 83 LEU A C 1
ATOM 678 O O . LEU A 1 83 ? 22.389 0.100 -26.377 1.00 93.25 83 LEU A O 1
ATOM 682 N N . ASN A 1 84 ? 24.468 -0.100 -27.189 1.00 94.00 84 ASN A N 1
ATOM 683 C CA . ASN A 1 84 ? 25.019 -0.710 -25.978 1.00 94.00 84 ASN A CA 1
ATOM 684 C C . ASN A 1 84 ? 24.846 0.201 -24.742 1.00 94.00 84 ASN A C 1
ATOM 686 O O . ASN A 1 84 ? 24.439 -0.250 -23.673 1.00 94.00 84 ASN A O 1
ATOM 690 N N . ALA A 1 85 ? 25.058 1.515 -24.888 1.00 91.31 85 ALA A N 1
ATOM 691 C CA . ALA A 1 85 ? 24.805 2.467 -23.804 1.00 91.31 85 ALA A CA 1
ATOM 692 C C . ALA A 1 85 ? 23.334 2.446 -23.342 1.00 91.31 85 ALA A C 1
ATOM 694 O O . ALA A 1 85 ? 23.072 2.406 -22.138 1.00 91.31 85 ALA A O 1
ATOM 695 N N . THR A 1 86 ? 22.383 2.405 -24.283 1.00 90.56 86 THR A N 1
ATOM 696 C CA . THR A 1 86 ? 20.951 2.307 -23.956 1.00 90.56 86 THR A CA 1
ATOM 697 C C . THR A 1 86 ? 20.568 0.966 -23.329 1.00 90.56 86 THR A C 1
ATOM 699 O O . THR A 1 86 ? 19.703 0.926 -22.459 1.00 90.56 86 THR A O 1
ATOM 702 N N . GLU A 1 87 ? 21.216 -0.138 -23.708 1.00 91.31 87 GLU A N 1
ATOM 703 C CA . GLU A 1 87 ? 20.997 -1.452 -23.088 1.00 91.31 87 GLU A CA 1
ATOM 704 C C . GLU A 1 87 ? 21.463 -1.466 -21.627 1.00 91.31 87 GLU A C 1
ATOM 706 O O . GLU A 1 87 ? 20.735 -1.927 -20.746 1.00 91.31 87 GLU A O 1
ATOM 711 N N . ILE A 1 88 ? 22.630 -0.877 -21.346 1.00 93.81 88 ILE A N 1
ATOM 712 C CA . ILE A 1 88 ? 23.153 -0.731 -19.981 1.00 93.81 88 ILE A CA 1
ATOM 713 C C . ILE A 1 88 ? 22.223 0.138 -19.125 1.00 93.81 88 ILE A C 1
ATOM 715 O O . ILE A 1 88 ? 21.975 -0.178 -17.959 1.00 93.81 88 ILE A O 1
ATOM 719 N N . GLU A 1 89 ? 21.717 1.244 -19.671 1.00 94.31 89 GLU A N 1
ATOM 720 C CA . GLU A 1 89 ? 20.777 2.119 -18.967 1.00 94.31 89 GLU A CA 1
ATOM 721 C C . GLU A 1 89 ? 19.440 1.420 -18.691 1.00 94.31 89 GLU A C 1
ATOM 723 O O . GLU A 1 89 ? 18.959 1.447 -17.556 1.00 94.31 89 GLU A O 1
ATOM 728 N N . ASN A 1 90 ? 18.888 0.707 -19.675 1.00 91.25 90 ASN A N 1
ATOM 729 C CA . ASN A 1 90 ? 17.672 -0.085 -19.500 1.00 91.25 90 ASN A CA 1
ATOM 730 C C . ASN A 1 90 ? 17.829 -1.156 -18.414 1.00 91.25 90 ASN A C 1
ATOM 732 O O . ASN A 1 90 ? 16.918 -1.361 -17.612 1.00 91.25 90 ASN A O 1
ATOM 736 N N . GLU A 1 91 ? 18.986 -1.812 -18.335 1.00 94.94 91 GLU A N 1
ATOM 737 C CA . GLU A 1 91 ? 19.254 -2.797 -17.287 1.00 94.94 91 GLU A CA 1
ATOM 738 C C . GLU A 1 91 ? 19.338 -2.153 -15.892 1.00 94.94 91 GLU A C 1
ATOM 740 O O . GLU A 1 91 ? 18.833 -2.706 -14.911 1.00 94.94 91 GLU A O 1
ATOM 745 N N . LYS A 1 92 ? 19.903 -0.942 -15.780 1.00 95.12 92 LYS A N 1
ATOM 746 C CA . LYS A 1 92 ? 19.868 -0.170 -14.523 1.00 95.12 92 LYS A CA 1
ATOM 747 C C . LYS A 1 92 ? 18.434 0.174 -14.123 1.00 95.12 92 LYS A C 1
ATOM 749 O O . LYS A 1 92 ? 18.070 -0.022 -12.963 1.00 95.12 92 LYS A O 1
ATOM 754 N N . LEU A 1 93 ? 17.619 0.640 -15.070 1.00 92.06 93 LEU A N 1
ATOM 755 C CA . LEU A 1 93 ? 16.214 0.970 -14.827 1.00 92.06 93 LEU A CA 1
ATOM 756 C C . LEU A 1 93 ? 15.407 -0.261 -14.400 1.00 92.06 93 LEU A C 1
ATOM 758 O O . LEU A 1 93 ? 14.622 -0.169 -13.460 1.00 92.06 93 LEU A O 1
ATOM 762 N N . ARG A 1 94 ? 15.646 -1.432 -15.004 1.00 93.44 94 ARG A N 1
ATOM 763 C CA . ARG A 1 94 ? 15.017 -2.697 -14.586 1.00 93.44 94 ARG A CA 1
ATOM 764 C C . ARG A 1 94 ? 15.343 -3.059 -13.141 1.00 93.44 94 ARG A C 1
ATOM 766 O O . ARG A 1 94 ? 14.438 -3.415 -12.390 1.00 93.44 94 ARG A O 1
ATOM 773 N N . LYS A 1 95 ? 16.607 -2.921 -12.731 1.00 95.62 95 LYS A N 1
ATOM 774 C CA . LYS A 1 95 ? 17.027 -3.182 -11.345 1.00 95.62 95 LYS A CA 1
ATOM 775 C C . LYS A 1 95 ? 16.380 -2.221 -10.351 1.00 95.62 95 LYS A C 1
ATOM 777 O O . LYS A 1 95 ? 15.955 -2.657 -9.287 1.00 95.62 95 LYS A O 1
ATOM 782 N N . ILE A 1 96 ? 16.288 -0.935 -10.695 1.00 94.00 96 ILE A N 1
ATOM 783 C CA . ILE A 1 96 ? 15.593 0.062 -9.866 1.00 94.00 96 ILE A CA 1
ATOM 784 C C . ILE A 1 96 ? 14.106 -0.286 -9.760 1.00 94.00 96 ILE A C 1
ATOM 786 O O . ILE A 1 96 ? 13.570 -0.322 -8.658 1.00 94.00 96 ILE A O 1
ATOM 790 N N . ASN A 1 97 ? 13.461 -0.607 -10.882 1.00 91.81 97 ASN A N 1
ATOM 791 C CA . ASN A 1 97 ? 12.046 -0.960 -10.900 1.00 91.81 97 ASN A CA 1
ATOM 792 C C . ASN A 1 97 ? 11.755 -2.213 -10.059 1.00 91.81 97 ASN A C 1
ATOM 794 O O . ASN A 1 97 ? 10.787 -2.228 -9.311 1.00 91.81 97 ASN A O 1
ATOM 798 N N . SER A 1 98 ? 12.623 -3.232 -10.115 1.00 94.56 98 SER A N 1
ATOM 799 C CA . SER A 1 98 ? 12.505 -4.428 -9.267 1.00 94.56 98 SER A CA 1
ATOM 800 C C . SER A 1 98 ? 12.538 -4.079 -7.777 1.00 94.56 98 SER A C 1
ATOM 802 O O . SER A 1 98 ? 11.674 -4.527 -7.031 1.00 94.56 98 SER A O 1
ATOM 804 N N . LYS A 1 99 ? 13.487 -3.233 -7.349 1.00 94.88 99 LYS A N 1
ATOM 805 C CA . LYS A 1 99 ? 13.589 -2.797 -5.946 1.00 94.88 99 LYS A CA 1
ATOM 806 C C . LYS A 1 99 ? 12.372 -1.997 -5.494 1.00 94.88 99 LYS A C 1
ATOM 808 O O . LYS A 1 99 ? 11.851 -2.243 -4.416 1.00 94.88 99 LYS A O 1
ATOM 813 N N . LEU A 1 100 ? 11.892 -1.077 -6.331 1.00 92.00 100 LEU A N 1
ATOM 814 C CA . LEU A 1 100 ? 10.700 -0.287 -6.017 1.00 92.00 100 LEU A CA 1
ATOM 815 C C . LEU A 1 100 ? 9.458 -1.170 -5.860 1.00 92.00 100 LEU A C 1
ATOM 817 O O . LEU A 1 100 ? 8.647 -0.926 -4.974 1.00 92.00 100 LEU A O 1
ATOM 821 N N . VAL A 1 101 ? 9.310 -2.209 -6.685 1.00 93.94 101 VAL A N 1
ATOM 822 C CA . VAL A 1 101 ? 8.204 -3.169 -6.554 1.00 93.94 101 VAL A CA 1
ATOM 823 C C . VAL A 1 101 ? 8.280 -3.928 -5.222 1.00 93.94 101 VAL A C 1
ATOM 825 O O . VAL A 1 101 ? 7.255 -4.085 -4.560 1.00 93.94 101 VAL A O 1
ATOM 828 N N . GLU A 1 102 ? 9.472 -4.352 -4.799 1.00 94.31 102 GLU A N 1
ATOM 829 C CA . GLU A 1 102 ? 9.686 -5.010 -3.499 1.00 94.31 102 GLU A CA 1
ATOM 830 C C . GLU A 1 102 ? 9.398 -4.069 -2.313 1.00 94.31 102 GLU A C 1
ATOM 832 O O . GLU A 1 102 ? 8.722 -4.459 -1.356 1.00 94.31 102 GLU A O 1
ATOM 837 N N . GLU A 1 103 ? 9.847 -2.812 -2.386 1.00 92.50 103 GLU A N 1
ATOM 838 C CA . GLU A 1 103 ? 9.575 -1.787 -1.369 1.00 92.50 103 GLU A CA 1
ATOM 839 C C . GLU A 1 103 ? 8.074 -1.482 -1.269 1.00 92.50 103 GLU A C 1
ATOM 841 O O . GLU A 1 103 ? 7.525 -1.445 -0.169 1.00 92.50 103 GLU A O 1
ATOM 846 N N . ILE A 1 104 ? 7.378 -1.341 -2.404 1.00 92.19 104 ILE A N 1
ATOM 847 C CA . ILE A 1 104 ? 5.922 -1.130 -2.437 1.00 92.19 104 ILE A CA 1
ATOM 848 C C . ILE A 1 104 ? 5.184 -2.313 -1.807 1.00 92.19 104 ILE A C 1
ATOM 850 O O . ILE A 1 104 ? 4.239 -2.099 -1.047 1.00 92.19 104 ILE A O 1
ATOM 854 N N . ALA A 1 105 ? 5.595 -3.551 -2.097 1.00 92.19 105 ALA A N 1
ATOM 855 C CA . ALA A 1 105 ? 4.983 -4.737 -1.504 1.00 92.19 105 ALA A CA 1
ATOM 856 C C . ALA A 1 105 ? 5.169 -4.766 0.023 1.00 92.19 105 ALA A C 1
ATOM 858 O O . ALA A 1 105 ? 4.208 -5.015 0.752 1.00 92.19 105 ALA A O 1
ATOM 859 N N . THR A 1 106 ? 6.372 -4.435 0.499 1.00 94.00 106 THR A N 1
ATOM 860 C CA . THR A 1 106 ? 6.692 -4.355 1.934 1.00 94.00 106 THR A CA 1
ATOM 861 C C . THR A 1 106 ? 5.845 -3.288 2.631 1.00 94.00 106 THR A C 1
ATOM 863 O O . THR A 1 106 ? 5.115 -3.602 3.568 1.00 94.00 106 THR A O 1
ATOM 866 N N . ILE A 1 107 ? 5.840 -2.056 2.110 1.00 90.94 107 ILE A N 1
ATOM 867 C CA . ILE A 1 107 ? 5.053 -0.943 2.664 1.00 90.94 107 ILE A CA 1
ATOM 868 C C . ILE A 1 107 ? 3.554 -1.265 2.650 1.00 90.94 107 ILE A C 1
ATOM 870 O O . ILE A 1 107 ? 2.836 -0.931 3.589 1.00 90.94 107 ILE A O 1
ATOM 874 N N . SER A 1 108 ? 3.060 -1.924 1.599 1.00 91.12 108 SER A N 1
ATOM 875 C CA . SER A 1 108 ? 1.646 -2.312 1.512 1.00 91.12 108 SER A CA 1
ATOM 876 C C . SER A 1 108 ? 1.267 -3.323 2.594 1.00 91.12 108 SER A C 1
ATOM 878 O O . SER A 1 108 ? 0.186 -3.217 3.169 1.00 91.12 108 SER A O 1
ATOM 880 N N . SER A 1 109 ? 2.158 -4.273 2.895 1.00 93.38 109 SER A N 1
ATOM 881 C CA . SER A 1 109 ? 1.966 -5.233 3.986 1.00 93.38 109 SER A CA 1
ATOM 882 C C . SER A 1 109 ? 1.965 -4.541 5.351 1.00 93.38 109 SER A C 1
ATOM 884 O O . SER A 1 109 ? 1.062 -4.777 6.150 1.00 93.38 109 SER A O 1
ATOM 886 N N . GLU A 1 110 ? 2.935 -3.659 5.606 1.00 93.06 110 GLU A N 1
ATOM 887 C CA . GLU A 1 110 ? 3.026 -2.894 6.860 1.00 93.06 110 GLU A CA 1
ATOM 888 C C . GLU A 1 110 ? 1.801 -1.994 7.073 1.00 93.06 110 GLU A C 1
ATOM 890 O O . GLU A 1 110 ? 1.268 -1.896 8.178 1.00 93.06 110 GLU A O 1
ATOM 895 N N . LEU A 1 111 ? 1.310 -1.353 6.007 1.00 92.50 111 LEU A N 1
ATOM 896 C CA . LEU A 1 111 ? 0.117 -0.513 6.066 1.00 92.50 111 LEU A CA 1
ATOM 897 C C . LEU A 1 111 ? -1.127 -1.317 6.458 1.00 92.50 111 LEU A C 1
ATOM 899 O O . LEU A 1 111 ? -1.959 -0.821 7.217 1.00 92.50 111 LEU A O 1
ATOM 903 N N . GLU A 1 112 ? -1.276 -2.531 5.932 1.00 92.31 112 GLU A N 1
ATOM 904 C CA . GLU A 1 112 ? -2.422 -3.378 6.251 1.00 92.31 112 GLU A CA 1
ATOM 905 C C . GLU A 1 112 ? -2.371 -3.875 7.701 1.00 92.31 112 GLU A C 1
ATOM 907 O O . GLU A 1 112 ? -3.384 -3.840 8.399 1.00 92.31 112 GLU A O 1
ATOM 912 N N . GLU A 1 113 ? -1.182 -4.223 8.198 1.00 93.88 113 GLU A N 1
ATOM 913 C CA . GLU A 1 113 ? -0.980 -4.562 9.609 1.00 93.88 113 GLU A CA 1
ATOM 914 C C . GLU A 1 113 ? -1.327 -3.383 10.533 1.00 93.88 113 GLU A C 1
ATOM 916 O O . GLU A 1 113 ? -2.066 -3.546 11.506 1.00 93.88 113 GLU A O 1
ATOM 921 N N . LEU A 1 114 ? -0.873 -2.170 10.204 1.00 92.44 114 LEU A N 1
ATOM 922 C CA . LEU A 1 114 ? -1.178 -0.972 10.991 1.00 92.44 114 LEU A CA 1
ATOM 923 C C . LEU A 1 114 ? -2.673 -0.632 11.006 1.00 92.44 114 LEU A C 1
ATOM 925 O O . LEU A 1 114 ? -3.179 -0.158 12.026 1.00 92.44 114 LEU A O 1
ATOM 929 N N . LYS A 1 115 ? -3.404 -0.875 9.909 1.00 92.62 115 LYS A N 1
ATOM 930 C CA . LYS A 1 115 ? -4.867 -0.708 9.896 1.00 92.62 115 LYS A CA 1
ATOM 931 C C . LYS A 1 115 ? -5.550 -1.683 10.846 1.00 92.62 115 LYS A C 1
ATOM 933 O O . LYS A 1 115 ? -6.410 -1.253 11.610 1.00 92.62 115 LYS A O 1
ATOM 938 N N . LEU A 1 116 ? -5.147 -2.955 10.833 1.00 93.81 116 LEU A N 1
ATOM 939 C CA . LEU A 1 116 ? -5.690 -3.966 11.743 1.00 93.81 116 LEU A CA 1
ATOM 940 C C . LEU A 1 116 ? -5.417 -3.591 13.204 1.00 93.81 116 LEU A C 1
ATOM 942 O O . LEU A 1 116 ? -6.343 -3.547 14.010 1.00 93.81 116 LEU A O 1
ATOM 946 N N . GLN A 1 117 ? -4.179 -3.209 13.530 1.00 92.19 117 GLN A N 1
ATOM 947 C CA . GLN A 1 117 ? -3.820 -2.741 14.874 1.00 92.19 117 GLN A CA 1
ATOM 948 C C . GLN A 1 117 ? -4.628 -1.501 15.292 1.00 92.19 117 GLN A C 1
ATOM 950 O O . GLN A 1 117 ? -5.029 -1.370 16.450 1.00 92.19 117 GLN A O 1
ATOM 955 N N . HIS A 1 118 ? -4.899 -0.581 14.360 1.00 89.75 118 HIS A N 1
ATOM 956 C CA . HIS A 1 118 ? -5.735 0.586 14.627 1.00 89.75 118 HIS A CA 1
ATOM 957 C C . HIS A 1 118 ? -7.197 0.208 14.909 1.00 89.75 118 HIS A C 1
ATOM 959 O O . HIS A 1 118 ? -7.800 0.752 15.838 1.00 89.75 118 HIS A O 1
ATOM 965 N N . GLU A 1 119 ? -7.772 -0.718 14.139 1.00 92.81 119 GLU A N 1
ATOM 966 C CA . GLU A 1 119 ? -9.129 -1.225 14.367 1.00 92.81 119 GLU A CA 1
ATOM 967 C C . GLU A 1 119 ? -9.245 -1.956 15.709 1.00 92.81 119 GLU A C 1
ATOM 969 O O . GLU A 1 119 ? -10.183 -1.692 16.465 1.00 92.81 119 GLU A O 1
ATOM 974 N N . GLU A 1 120 ? -8.262 -2.787 16.065 1.00 91.94 120 GLU A N 1
ATOM 975 C CA . GLU A 1 120 ? -8.187 -3.427 17.381 1.00 91.94 120 GLU A CA 1
ATOM 976 C C . GLU A 1 120 ? -8.116 -2.390 18.509 1.00 91.94 120 GLU A C 1
ATOM 978 O O . GLU A 1 120 ? -8.903 -2.444 19.457 1.00 91.94 120 GLU A O 1
ATOM 983 N N . ALA A 1 121 ? -7.229 -1.396 18.401 1.00 90.00 121 ALA A N 1
ATOM 984 C CA . ALA A 1 121 ? -7.103 -0.331 19.396 1.00 90.00 121 ALA A CA 1
ATOM 985 C C . ALA A 1 121 ? -8.406 0.469 19.561 1.00 90.00 121 ALA A C 1
ATOM 987 O O . ALA A 1 121 ? -8.771 0.854 20.677 1.00 90.00 121 ALA A O 1
ATOM 988 N N . LYS A 1 122 ? -9.136 0.696 18.463 1.00 92.12 122 LYS A N 1
ATOM 989 C CA . LYS A 1 122 ? -10.450 1.342 18.487 1.00 92.12 122 LYS A CA 1
ATOM 990 C C . LYS A 1 122 ? -11.484 0.489 19.227 1.00 92.12 122 LYS A C 1
ATOM 992 O O . LYS A 1 122 ? -12.179 1.021 20.089 1.00 92.12 122 LYS A O 1
ATOM 997 N N . LEU A 1 123 ? -11.539 -0.818 18.961 1.00 91.25 123 LEU A N 1
ATOM 998 C CA . LEU A 1 123 ? -12.432 -1.744 19.667 1.00 91.25 123 LEU A CA 1
ATOM 999 C C . LEU A 1 123 ? -12.132 -1.799 21.171 1.00 91.25 123 LEU A C 1
ATOM 1001 O O . LEU A 1 123 ? -13.057 -1.741 21.982 1.00 91.25 123 LEU A O 1
ATOM 1005 N N . TYR A 1 124 ? -10.854 -1.847 21.561 1.00 88.75 124 TYR A N 1
ATOM 1006 C CA . TYR A 1 124 ? -10.460 -1.802 22.974 1.00 88.75 124 TYR A CA 1
ATOM 1007 C C . TYR A 1 124 ? -10.898 -0.509 23.659 1.00 88.75 124 TYR A C 1
ATOM 1009 O O . TYR A 1 124 ? -11.371 -0.543 24.798 1.00 88.75 124 TYR A O 1
ATOM 1017 N N . LYS A 1 125 ? -10.768 0.629 22.970 1.00 90.88 125 LYS A N 1
ATOM 1018 C CA . LYS A 1 125 ? -11.232 1.915 23.489 1.00 90.88 125 LYS A CA 1
ATOM 1019 C C . LYS A 1 125 ? -12.749 1.930 23.669 1.00 90.88 125 LYS A C 1
ATOM 1021 O O . LYS A 1 125 ? -13.218 2.309 24.739 1.00 90.88 125 LYS A O 1
ATOM 1026 N N . ASP A 1 126 ? -13.503 1.475 22.672 1.00 90.06 126 ASP A N 1
ATOM 1027 C CA . ASP A 1 126 ? -14.966 1.429 22.742 1.00 90.06 126 ASP A CA 1
ATOM 1028 C C . ASP A 1 126 ? -15.445 0.510 23.882 1.00 90.06 126 ASP A C 1
ATOM 1030 O O . ASP A 1 126 ? -16.348 0.882 24.638 1.00 90.06 126 ASP A O 1
ATOM 1034 N N . TYR A 1 127 ? -14.789 -0.641 24.074 1.00 89.50 127 TYR A N 1
ATOM 1035 C CA . TYR A 1 127 ? -15.036 -1.545 25.201 1.00 89.50 127 TYR A CA 1
ATOM 1036 C C . TYR A 1 127 ? -14.752 -0.877 26.556 1.00 89.50 127 T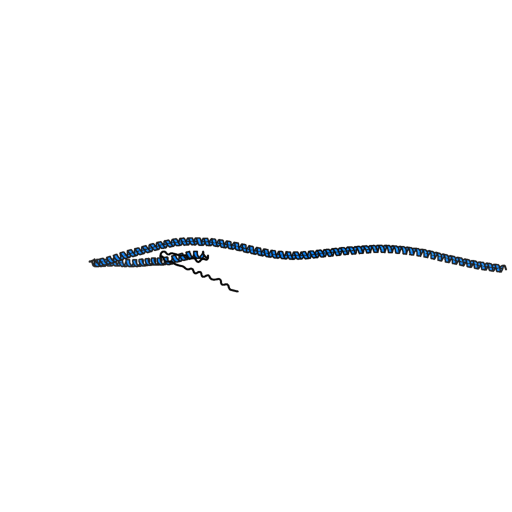YR A C 1
ATOM 1038 O O . TYR A 1 127 ? -15.570 -0.951 27.477 1.00 89.50 127 TYR A O 1
ATOM 1046 N N . TYR A 1 128 ? -13.622 -0.176 26.684 1.00 89.81 128 TYR A N 1
ATOM 1047 C CA . TYR A 1 128 ? -13.266 0.546 27.908 1.00 89.81 128 TYR A CA 1
ATOM 1048 C C . TYR A 1 128 ? -14.254 1.683 28.222 1.00 89.81 128 TYR A C 1
ATOM 1050 O O . TYR A 1 128 ? -14.697 1.844 29.366 1.00 89.81 128 TYR A O 1
ATOM 1058 N N . ASP A 1 129 ? -14.654 2.450 27.207 1.00 89.75 129 ASP A N 1
ATOM 1059 C CA . ASP A 1 129 ? -15.617 3.546 27.335 1.00 89.75 129 ASP A CA 1
ATOM 1060 C C . ASP A 1 129 ? -17.026 3.030 27.674 1.00 89.75 129 ASP A C 1
ATOM 1062 O O . ASP A 1 129 ? -17.785 3.702 28.384 1.00 89.75 129 ASP A O 1
ATOM 1066 N N . GLN A 1 130 ? -17.402 1.841 27.190 1.00 90.81 130 GLN A N 1
ATOM 1067 C CA . GLN A 1 130 ? -18.633 1.161 27.599 1.00 90.81 130 GLN A CA 1
ATOM 1068 C C . GLN A 1 130 ? -18.560 0.725 29.068 1.00 90.81 130 GLN A C 1
ATOM 1070 O O . GLN A 1 130 ? -19.443 1.090 29.848 1.00 90.81 130 GLN A O 1
ATOM 1075 N N . GLY A 1 131 ? -17.494 0.027 29.468 1.00 86.25 131 GLY A N 1
ATOM 1076 C CA . GLY A 1 131 ? -17.312 -0.421 30.852 1.00 86.25 131 GLY A CA 1
ATOM 1077 C C . GLY A 1 131 ? -17.324 0.742 31.848 1.00 86.25 131 GLY A C 1
ATOM 1078 O O . GLY A 1 131 ? -17.964 0.670 32.897 1.00 86.25 131 GLY A O 1
ATOM 1079 N N . THR A 1 132 ? -16.709 1.871 31.485 1.00 88.62 132 THR A N 1
ATOM 1080 C CA . THR A 1 132 ? -16.717 3.094 32.303 1.00 88.62 132 THR A CA 1
ATOM 1081 C C . THR A 1 132 ? -18.133 3.655 32.486 1.00 88.62 132 THR A C 1
ATOM 1083 O O . THR A 1 132 ? -18.502 4.074 33.588 1.00 88.62 132 THR A O 1
ATOM 1086 N N . ARG A 1 133 ? -18.963 3.634 31.433 1.00 89.81 133 ARG A N 1
ATOM 1087 C CA . ARG A 1 133 ? -20.366 4.080 31.498 1.00 89.81 133 ARG A CA 1
ATOM 1088 C C . ARG A 1 133 ? -21.223 3.167 32.374 1.00 89.81 133 ARG A C 1
ATOM 1090 O O . ARG A 1 133 ? -21.986 3.670 33.200 1.00 89.81 133 ARG A O 1
ATOM 1097 N N . GLU A 1 134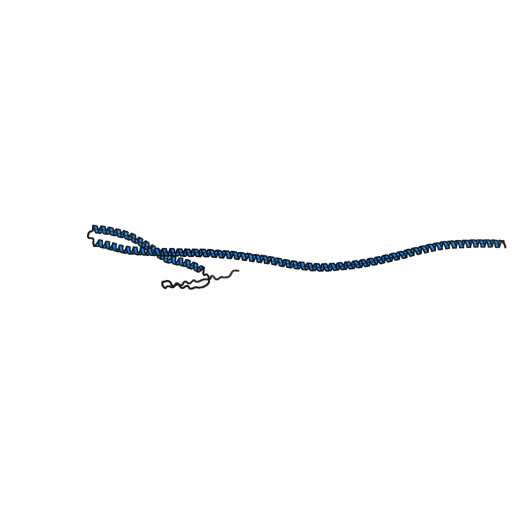 ? -21.081 1.852 32.231 1.00 88.25 134 GLU A N 1
ATOM 1098 C CA . GLU A 1 134 ? -21.807 0.865 33.043 1.00 88.25 134 GLU A CA 1
ATOM 1099 C C . GLU A 1 134 ? -21.435 0.977 34.526 1.00 88.25 134 GLU A C 1
ATOM 1101 O O . GLU A 1 134 ? -22.313 1.027 35.391 1.00 88.25 134 GLU A O 1
ATOM 1106 N N . LEU A 1 135 ? -20.145 1.129 34.833 1.00 85.00 135 LEU A N 1
ATOM 1107 C CA . LEU A 1 135 ? -19.661 1.309 36.201 1.00 85.00 135 LEU A CA 1
ATOM 1108 C C . LEU A 1 135 ? -20.225 2.596 36.829 1.00 85.00 135 LEU A C 1
ATOM 1110 O O . LEU A 1 135 ? -20.692 2.579 37.971 1.00 85.00 135 LEU A O 1
ATOM 1114 N N . GLY A 1 136 ? -20.284 3.691 36.063 1.00 87.00 136 GLY A N 1
ATOM 1115 C CA . GLY A 1 136 ? -20.949 4.928 36.480 1.00 87.00 136 GLY A CA 1
ATOM 1116 C C . GLY A 1 136 ? -22.447 4.747 36.769 1.00 87.00 136 GLY A C 1
ATOM 1117 O O . GLY A 1 136 ? -22.952 5.259 37.774 1.00 87.00 136 GLY A O 1
ATOM 1118 N N . ALA A 1 137 ? -23.160 3.979 35.939 1.00 87.25 137 ALA A N 1
ATOM 1119 C CA . ALA A 1 137 ? -24.575 3.666 36.145 1.00 87.25 137 ALA A CA 1
ATOM 1120 C C . ALA A 1 137 ? -24.802 2.813 37.406 1.00 87.25 137 ALA A C 1
ATOM 1122 O O . ALA A 1 137 ? -25.681 3.127 38.215 1.00 87.25 137 ALA A O 1
ATOM 1123 N N . HIS A 1 138 ? -23.972 1.792 37.634 1.00 86.81 138 HIS A N 1
ATOM 1124 C CA . HIS A 1 138 ? -24.031 0.971 38.844 1.00 86.81 138 HIS A CA 1
ATOM 1125 C C . HIS A 1 138 ? -23.741 1.784 40.108 1.00 86.81 138 HIS A C 1
ATOM 1127 O O . HIS A 1 138 ? -24.479 1.671 41.086 1.00 86.81 138 HIS A O 1
ATOM 1133 N N . GLN A 1 139 ? -22.740 2.669 40.090 1.00 86.25 139 GLN A N 1
ATOM 1134 C CA . GLN A 1 139 ? -22.457 3.561 41.219 1.00 86.25 139 GLN A CA 1
ATOM 1135 C C . GLN A 1 139 ? -23.621 4.504 41.536 1.00 86.25 139 GLN A C 1
ATOM 1137 O O . GLN A 1 139 ? -23.877 4.799 42.707 1.00 86.25 139 GLN A O 1
ATOM 1142 N N . LYS A 1 140 ? -24.329 4.991 40.511 1.00 90.69 140 LYS A N 1
ATOM 1143 C CA . LYS A 1 140 ? -25.546 5.781 40.707 1.00 90.69 140 LYS A CA 1
ATOM 1144 C C . LYS A 1 140 ? -26.637 4.934 41.364 1.00 90.69 140 LYS A C 1
ATOM 1146 O O . LYS A 1 140 ? -27.216 5.370 42.356 1.00 90.69 140 LYS A O 1
ATOM 1151 N N . LYS A 1 141 ? -26.861 3.710 40.877 1.00 88.88 141 LYS A N 1
ATOM 1152 C CA . LYS A 1 141 ? -27.883 2.817 41.436 1.00 88.88 141 LYS A CA 1
ATOM 1153 C C . LYS A 1 141 ? -27.588 2.410 42.882 1.00 88.88 141 LYS A C 1
ATOM 1155 O O . LYS A 1 141 ? -28.503 2.373 43.697 1.00 88.88 141 LYS A O 1
ATOM 1160 N N . ILE A 1 142 ? -26.320 2.171 43.221 1.00 87.31 142 ILE A N 1
ATOM 1161 C CA . ILE A 1 142 ? -25.886 1.911 44.602 1.00 87.31 142 ILE A CA 1
ATOM 1162 C C . ILE A 1 142 ? -26.248 3.092 45.508 1.00 87.31 142 ILE A C 1
ATOM 1164 O O . ILE A 1 142 ? -26.832 2.880 46.567 1.00 87.31 142 ILE A O 1
ATOM 1168 N N . ARG A 1 143 ? -25.968 4.333 45.085 1.00 88.00 143 ARG A N 1
ATOM 1169 C CA . ARG A 1 143 ? -26.320 5.537 45.859 1.00 88.00 143 ARG A CA 1
ATOM 1170 C C . ARG A 1 143 ? -27.828 5.686 46.069 1.00 88.00 143 ARG A C 1
ATOM 1172 O O . ARG A 1 143 ? -28.252 6.035 47.167 1.00 88.00 143 ARG A O 1
ATOM 1179 N N . GLU A 1 144 ? -28.634 5.405 45.047 1.00 90.19 144 GLU A N 1
ATOM 1180 C CA . GLU A 1 144 ? -30.101 5.418 45.156 1.00 90.19 144 GLU A CA 1
ATOM 1181 C C . GLU A 1 144 ? -30.596 4.391 46.184 1.00 90.19 144 GLU A C 1
ATOM 1183 O O . GLU A 1 144 ? -31.325 4.746 47.109 1.00 90.19 144 GLU A O 1
ATOM 1188 N N . LEU A 1 145 ? -30.136 3.139 46.078 1.00 85.25 145 LEU A N 1
ATOM 1189 C CA . LEU A 1 145 ? -30.517 2.064 46.998 1.00 85.25 145 LEU A CA 1
ATOM 1190 C C . LEU A 1 145 ? -30.053 2.339 48.434 1.00 85.25 145 LEU A C 1
ATOM 1192 O O . LEU A 1 145 ? -30.792 2.078 49.379 1.00 85.25 145 LEU A O 1
ATOM 1196 N N . GLN A 1 146 ? -28.864 2.915 48.624 1.00 83.25 146 GLN A N 1
ATOM 1197 C CA . GLN A 1 146 ? -28.400 3.359 49.944 1.00 83.25 146 GLN A CA 1
ATOM 1198 C C . GLN A 1 146 ? -29.330 4.421 50.548 1.00 83.25 146 GLN A C 1
ATOM 1200 O O . GLN A 1 146 ? -29.616 4.382 51.749 1.00 83.25 146 GLN A O 1
ATOM 1205 N N . GLY A 1 147 ? -29.838 5.343 49.725 1.00 85.06 147 GLY A N 1
ATOM 1206 C CA . GLY A 1 147 ? -30.847 6.319 50.135 1.00 85.06 147 GLY A CA 1
ATOM 1207 C C . GLY A 1 147 ? -32.160 5.658 50.561 1.00 85.06 147 GLY A C 1
ATOM 1208 O O . GLY A 1 147 ? -32.686 5.964 51.632 1.00 85.06 147 GLY A O 1
ATOM 1209 N N . GLU A 1 148 ? -32.660 4.703 49.774 1.00 86.31 148 GLU A N 1
ATOM 1210 C CA . GLU A 1 148 ? -33.865 3.927 50.101 1.00 86.31 148 GLU A CA 1
ATOM 1211 C C . GLU A 1 148 ? -33.706 3.141 51.410 1.00 86.31 148 GLU A C 1
ATOM 1213 O O . GLU A 1 148 ? -34.565 3.233 52.289 1.00 86.31 148 GLU A O 1
ATOM 1218 N N . VAL A 1 149 ? -32.582 2.440 51.593 1.00 82.00 149 VAL A N 1
ATOM 1219 C CA . VAL A 1 149 ? -32.268 1.707 52.831 1.00 82.00 149 VAL A CA 1
ATOM 1220 C C . VAL A 1 149 ? -32.218 2.650 54.031 1.00 82.00 149 VAL A C 1
ATOM 1222 O O . VAL A 1 149 ? -32.764 2.334 55.090 1.00 82.00 149 VAL A O 1
ATOM 1225 N N . THR A 1 150 ? -31.613 3.828 53.879 1.00 83.25 150 THR A N 1
ATOM 1226 C CA . THR A 1 150 ? -31.546 4.834 54.951 1.00 83.25 150 THR A CA 1
ATOM 1227 C C . THR A 1 150 ? -32.945 5.312 55.348 1.00 83.25 150 THR A C 1
ATOM 1229 O O . THR A 1 150 ? -33.269 5.367 56.538 1.00 83.25 150 THR A O 1
ATOM 1232 N N . ASN A 1 151 ? -33.805 5.592 54.365 1.00 83.44 151 ASN A N 1
ATOM 1233 C CA . ASN A 1 151 ? -35.188 6.004 54.601 1.00 83.44 151 ASN A CA 1
ATOM 1234 C C . ASN A 1 151 ? -36.004 4.902 55.286 1.00 83.44 151 ASN A C 1
ATOM 1236 O O . ASN A 1 151 ? -36.657 5.163 56.296 1.00 83.44 151 ASN A O 1
ATOM 1240 N N . LEU A 1 152 ? -35.913 3.662 54.797 1.00 76.75 152 LEU A N 1
ATOM 1241 C CA . LEU A 1 152 ? -36.585 2.510 55.402 1.00 76.75 152 LEU A CA 1
ATOM 1242 C C . LEU A 1 152 ? -36.112 2.265 56.836 1.00 76.75 152 LEU A C 1
ATOM 1244 O O . LEU A 1 152 ? -36.927 1.992 57.713 1.00 76.75 152 LEU A O 1
ATOM 1248 N N . THR A 1 153 ? -34.815 2.428 57.099 1.00 73.56 153 THR A N 1
ATOM 1249 C CA . THR A 1 153 ? -34.246 2.310 58.449 1.00 73.56 153 THR A CA 1
ATOM 1250 C C . THR A 1 153 ? -34.827 3.365 59.388 1.00 73.56 153 THR A C 1
ATOM 1252 O O . THR A 1 153 ? -35.155 3.060 60.535 1.00 73.56 153 THR A O 1
ATOM 1255 N N . LYS A 1 154 ? -35.000 4.605 58.913 1.00 80.12 154 LYS A N 1
ATOM 1256 C CA . LYS A 1 154 ? -35.653 5.662 59.691 1.00 80.12 154 LYS A CA 1
ATOM 1257 C C . LYS A 1 154 ? -37.113 5.311 59.986 1.00 80.12 154 LYS A C 1
ATOM 1259 O O . LYS A 1 154 ? -37.516 5.356 61.144 1.00 80.12 154 LYS A O 1
ATOM 1264 N N . SER A 1 155 ? -37.873 4.883 58.978 1.00 71.75 155 SER A N 1
ATOM 1265 C CA . SER A 1 155 ? -39.262 4.450 59.170 1.00 71.75 155 SER A CA 1
ATOM 1266 C C . SER A 1 155 ? -39.374 3.261 60.128 1.00 71.75 155 SER A C 1
ATOM 1268 O O . SER A 1 155 ? -40.273 3.234 60.963 1.00 71.75 155 SER A O 1
ATOM 1270 N N . ALA A 1 156 ? -38.453 2.296 60.066 1.00 65.44 156 ALA A N 1
ATOM 1271 C CA . ALA A 1 156 ? -38.420 1.167 60.992 1.00 65.44 156 ALA A CA 1
ATOM 1272 C C . ALA A 1 156 ? -38.205 1.623 62.445 1.00 65.44 156 ALA A C 1
ATOM 1274 O O . ALA A 1 156 ? -38.904 1.144 63.337 1.00 65.44 156 ALA A O 1
ATOM 1275 N N . LYS A 1 157 ? -37.307 2.592 62.683 1.00 70.81 157 LYS A N 1
ATOM 1276 C CA . LYS A 1 157 ? -37.118 3.201 64.012 1.00 70.81 157 LYS A CA 1
ATOM 1277 C C . LYS A 1 157 ? -38.388 3.898 64.507 1.00 70.81 157 LYS A C 1
ATOM 1279 O O . LYS A 1 157 ? -38.806 3.656 65.635 1.00 70.81 157 LYS A O 1
ATOM 1284 N N . GLU A 1 158 ? -39.047 4.686 63.657 1.00 72.94 158 GLU A N 1
ATOM 1285 C CA . GLU A 1 158 ? -40.315 5.353 64.001 1.00 72.94 158 GLU A CA 1
ATOM 1286 C C . GLU A 1 158 ? -41.418 4.340 64.365 1.00 72.94 158 GLU A C 1
ATOM 1288 O O . GLU A 1 158 ? -42.174 4.533 65.321 1.00 72.94 158 GLU A O 1
ATOM 1293 N N . TRP A 1 159 ? -41.509 3.226 63.631 1.00 66.50 159 TRP A N 1
ATOM 1294 C CA . TRP A 1 159 ? -42.441 2.141 63.946 1.00 66.50 159 TRP A CA 1
ATOM 1295 C C . TRP A 1 159 ? -42.092 1.423 65.247 1.00 66.50 159 TRP A C 1
ATOM 1297 O O . TRP A 1 159 ? -42.994 1.101 66.022 1.00 66.50 159 TRP A O 1
ATOM 1307 N N . GLN A 1 160 ? -40.807 1.205 65.517 1.00 66.12 160 GLN A N 1
ATOM 1308 C CA . GLN A 1 160 ? -40.341 0.602 66.761 1.00 66.12 160 GLN A CA 1
ATOM 1309 C C . GLN A 1 160 ? -40.683 1.474 67.977 1.00 66.12 160 GLN A C 1
ATOM 1311 O O . GLN A 1 160 ? -41.131 0.954 69.001 1.00 66.12 160 GLN A O 1
ATOM 1316 N N . GLU A 1 161 ? -40.543 2.795 67.867 1.00 70.12 161 GLU A N 1
ATOM 1317 C CA . GLU A 1 161 ? -40.952 3.736 68.915 1.00 70.12 161 GLU A CA 1
ATOM 1318 C C . GLU A 1 161 ? -42.465 3.687 69.159 1.00 70.12 161 GLU A C 1
ATOM 1320 O O . GLU A 1 161 ? -42.906 3.516 70.301 1.00 70.12 161 GLU A O 1
ATOM 1325 N N . LYS A 1 162 ? -43.274 3.745 68.090 1.00 67.62 162 LYS A N 1
ATOM 1326 C CA . LYS A 1 162 ? -44.739 3.605 68.187 1.00 67.62 162 LYS A CA 1
ATOM 1327 C C . LYS A 1 162 ? -45.135 2.291 68.856 1.00 67.62 162 LYS A C 1
ATOM 1329 O O . LYS A 1 162 ? -45.972 2.288 69.758 1.00 67.62 162 LYS A O 1
ATOM 1334 N N . TRP A 1 163 ? -44.512 1.187 68.453 1.00 64.00 163 TRP A N 1
ATOM 1335 C CA . TRP A 1 163 ? -44.771 -0.137 69.011 1.00 64.00 163 TRP A CA 1
ATOM 1336 C C . TRP A 1 163 ? -44.416 -0.231 70.500 1.00 64.00 163 TRP A C 1
ATOM 1338 O O . TRP A 1 163 ? -45.174 -0.786 71.300 1.00 64.00 163 TRP A O 1
ATOM 1348 N N . THR A 1 164 ? -43.288 0.362 70.890 1.00 64.75 164 THR A N 1
ATOM 1349 C CA . THR A 1 164 ? -42.853 0.424 72.291 1.00 64.75 164 THR A CA 1
ATOM 1350 C C . THR A 1 164 ? -43.868 1.185 73.145 1.00 64.75 164 THR A C 1
ATOM 1352 O O . THR A 1 164 ? -44.208 0.737 74.240 1.00 64.75 164 THR A O 1
ATOM 1355 N N . ASN A 1 165 ? -44.408 2.296 72.639 1.00 65.94 165 ASN A N 1
ATOM 1356 C CA . ASN A 1 165 ? -45.433 3.071 73.341 1.00 65.94 165 ASN A CA 1
ATOM 1357 C C . ASN A 1 165 ? -46.748 2.294 73.487 1.00 65.94 165 ASN A C 1
ATOM 1359 O O . ASN A 1 165 ? -47.282 2.216 74.590 1.00 65.94 165 ASN A O 1
ATOM 1363 N N . VAL A 1 166 ? -47.226 1.646 72.419 1.00 66.00 166 VAL A N 1
ATOM 1364 C CA . VAL A 1 166 ? -48.423 0.783 72.484 1.00 66.00 166 VAL A CA 1
ATOM 1365 C C . VAL A 1 166 ? -48.240 -0.336 73.512 1.00 66.00 166 VAL A C 1
ATOM 1367 O O . VAL A 1 166 ? -49.145 -0.616 74.293 1.00 66.00 166 VAL A O 1
ATOM 1370 N N . SER A 1 167 ? -47.055 -0.944 73.562 1.00 58.12 167 SER A N 1
ATOM 1371 C CA . SER A 1 167 ? -46.750 -2.007 74.525 1.00 58.12 167 SER A CA 1
ATOM 1372 C C . SER A 1 167 ? -46.805 -1.514 75.977 1.00 58.12 167 SER A C 1
ATOM 1374 O O . SER A 1 167 ? -47.301 -2.232 76.845 1.00 58.12 167 SER A O 1
ATOM 1376 N N . LYS A 1 168 ? -46.345 -0.284 76.249 1.00 65.12 168 LYS A N 1
ATOM 1377 C CA . LYS A 1 168 ? -46.451 0.345 77.579 1.00 65.12 168 LYS A CA 1
ATOM 1378 C C . LYS A 1 168 ? -47.905 0.602 77.978 1.00 65.12 168 LYS A C 1
ATOM 1380 O O . LYS A 1 168 ? -48.278 0.289 79.106 1.00 65.12 168 LYS A O 1
ATOM 1385 N N . GLU A 1 169 ? -48.725 1.116 77.063 1.00 66.62 169 GLU A N 1
ATOM 1386 C CA . GLU A 1 169 ? -50.157 1.337 77.316 1.00 66.62 169 GLU A CA 1
ATOM 1387 C C . GLU A 1 169 ? -50.892 0.018 77.583 1.00 66.62 169 GLU A C 1
ATOM 1389 O O . GLU A 1 169 ? -51.627 -0.100 78.560 1.00 66.62 169 GLU A O 1
ATOM 1394 N N . LEU A 1 170 ? -50.626 -1.022 76.785 1.00 58.50 170 LEU A N 1
ATOM 1395 C CA . LEU A 1 170 ? -51.184 -2.357 77.021 1.00 58.50 170 LEU A CA 1
ATOM 1396 C C . LEU A 1 170 ? -50.760 -2.933 78.378 1.00 58.50 170 LEU A C 1
ATOM 1398 O O . LEU A 1 170 ? -51.569 -3.570 79.051 1.00 58.50 170 LEU A O 1
ATOM 1402 N N . TRP A 1 171 ? -49.513 -2.701 78.797 1.00 62.66 171 TRP A N 1
ATOM 1403 C CA . TRP A 1 171 ? -49.031 -3.119 80.114 1.00 62.66 171 TRP A CA 1
ATOM 1404 C C . TRP A 1 171 ? -49.784 -2.417 81.248 1.00 62.66 171 TRP A C 1
ATOM 1406 O O . TRP A 1 171 ? -50.209 -3.071 82.201 1.00 62.66 171 TRP A O 1
ATOM 1416 N N . LYS A 1 172 ? -50.000 -1.104 81.120 1.00 66.44 172 LYS A N 1
ATOM 1417 C CA . LYS A 1 172 ? -50.762 -0.305 82.084 1.00 66.44 172 LYS A CA 1
ATOM 1418 C C . LYS A 1 172 ? -52.209 -0.786 82.191 1.00 66.44 172 LYS A C 1
ATOM 1420 O O . LYS A 1 172 ? -52.658 -1.076 83.296 1.00 66.44 172 LYS A O 1
ATOM 1425 N N . ILE A 1 173 ? -52.892 -0.955 81.057 1.00 61.69 173 ILE A N 1
ATOM 1426 C CA . ILE A 1 173 ? -54.267 -1.476 81.006 1.00 61.69 173 ILE A CA 1
ATOM 1427 C C . ILE A 1 173 ? -54.337 -2.861 81.658 1.00 61.69 173 ILE A C 1
ATOM 1429 O O . ILE A 1 173 ? -55.219 -3.112 82.474 1.00 61.69 173 ILE A O 1
ATOM 1433 N N . GLY A 1 174 ? -53.384 -3.747 81.350 1.00 56.53 174 GLY A N 1
ATOM 1434 C CA . GLY A 1 174 ? -53.298 -5.070 81.968 1.00 56.53 174 GLY A CA 1
ATOM 1435 C C . GLY A 1 174 ? -53.240 -4.994 83.496 1.00 56.53 174 GLY A C 1
ATOM 1436 O O . GLY A 1 174 ? -54.055 -5.619 84.174 1.00 56.53 174 GLY A O 1
ATOM 1437 N N . ASN A 1 175 ? -52.352 -4.163 84.044 1.00 61.75 175 ASN A N 1
ATOM 1438 C CA . ASN A 1 175 ? -52.237 -3.989 85.493 1.00 61.75 175 ASN A CA 1
ATOM 1439 C C . ASN A 1 175 ? -53.499 -3.368 86.117 1.00 61.75 175 ASN A C 1
ATOM 1441 O O . ASN A 1 175 ? -53.939 -3.814 87.175 1.00 61.75 175 ASN A O 1
ATOM 1445 N N . GLU A 1 176 ? -54.106 -2.366 85.474 1.00 64.88 176 GLU A N 1
ATOM 1446 C CA . GLU A 1 176 ? -55.353 -1.746 85.945 1.00 64.88 176 GLU A CA 1
ATOM 1447 C C . GLU A 1 176 ? -56.510 -2.758 85.968 1.00 64.88 176 GLU A C 1
ATOM 1449 O O . GLU A 1 176 ? -57.270 -2.814 86.937 1.00 64.88 176 GLU A O 1
ATOM 1454 N N . THR A 1 177 ? -56.615 -3.621 84.951 1.00 60.88 177 THR A N 1
ATOM 1455 C CA . THR A 1 177 ? -57.622 -4.695 84.923 1.00 60.88 177 THR A CA 1
ATOM 1456 C C . THR A 1 177 ? -57.391 -5.754 86.004 1.00 60.88 177 THR A C 1
ATOM 1458 O O . THR A 1 177 ? -58.352 -6.216 86.625 1.00 60.88 177 THR A O 1
ATOM 1461 N N . GLU A 1 178 ? -56.136 -6.104 86.294 1.00 60.75 178 GLU A N 1
ATOM 1462 C CA . GLU A 1 178 ? -55.778 -7.039 87.366 1.00 60.75 178 GLU A CA 1
ATOM 1463 C C . GLU A 1 178 ? -56.112 -6.458 88.751 1.00 60.75 178 GLU A C 1
ATOM 1465 O O . GLU A 1 178 ? -56.759 -7.121 89.572 1.00 60.75 178 GLU A O 1
ATOM 1470 N N . GLN A 1 179 ? -55.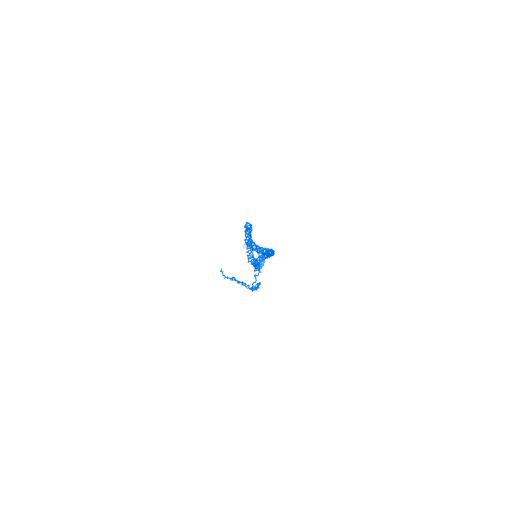785 -5.185 88.989 1.00 60.25 179 GLN A N 1
ATOM 1471 C CA . GLN A 1 179 ? -56.146 -4.472 90.218 1.00 60.25 179 GLN A CA 1
ATOM 1472 C C . GLN A 1 179 ? -57.665 -4.376 90.403 1.00 60.25 179 GLN A C 1
ATOM 1474 O O . GLN A 1 179 ? -58.172 -4.689 91.483 1.00 60.25 179 GLN A O 1
ATOM 1479 N N . ALA A 1 180 ? -58.407 -4.022 89.3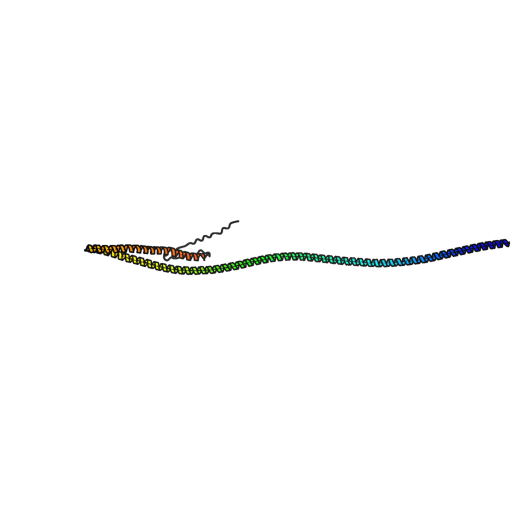49 1.00 57.75 180 ALA A N 1
ATOM 1480 C CA . ALA A 1 180 ? -59.867 -3.979 89.386 1.00 57.75 180 ALA A CA 1
ATOM 1481 C C . ALA A 1 180 ? -60.475 -5.355 89.710 1.00 57.75 180 ALA A C 1
ATOM 1483 O O . ALA A 1 180 ? -61.414 -5.441 90.501 1.00 57.75 180 ALA A O 1
ATOM 1484 N N . SER A 1 181 ? -59.921 -6.441 89.159 1.00 59.59 181 SER A N 1
ATOM 1485 C CA . SER A 1 181 ? -60.371 -7.807 89.464 1.00 59.59 181 SER A CA 1
ATOM 1486 C C . SER A 1 181 ? -60.101 -8.211 90.922 1.00 59.59 181 SER A C 1
ATOM 1488 O O . SER A 1 181 ? -60.938 -8.854 91.560 1.00 59.59 181 SER A O 1
ATOM 1490 N N . THR A 1 182 ? -58.977 -7.765 91.489 1.00 58.56 182 THR A N 1
ATOM 1491 C CA . THR A 1 182 ? -58.607 -8.033 92.886 1.00 58.56 182 THR A CA 1
ATOM 1492 C C . THR A 1 182 ? -59.530 -7.283 93.845 1.00 58.56 182 THR A C 1
ATOM 1494 O O . THR A 1 182 ? -60.101 -7.884 94.756 1.00 58.56 182 THR A O 1
ATOM 1497 N N . TYR A 1 183 ? -59.768 -5.991 93.589 1.00 58.12 183 TYR A N 1
ATOM 1498 C CA . TYR A 1 183 ? -60.711 -5.176 94.361 1.00 58.12 183 TYR A CA 1
ATOM 1499 C C . TYR A 1 183 ? -62.139 -5.737 94.296 1.00 58.12 183 TYR A C 1
ATOM 1501 O O . TYR A 1 183 ? -62.856 -5.783 95.293 1.00 58.12 183 TYR A O 1
ATOM 1509 N N . LYS A 1 184 ? -62.540 -6.250 93.131 1.00 56.56 184 LYS A N 1
ATOM 1510 C CA . LYS A 1 184 ? -63.844 -6.889 92.932 1.00 56.56 184 LYS A CA 1
ATOM 1511 C C . LYS A 1 184 ? -63.974 -8.248 93.631 1.00 56.56 184 LYS A C 1
ATOM 1513 O O . LYS A 1 184 ? -65.060 -8.605 94.074 1.00 56.56 184 LYS A O 1
ATOM 1518 N N . THR A 1 185 ? -62.883 -9.000 93.761 1.00 59.56 185 THR A N 1
ATOM 1519 C CA . THR A 1 185 ? -62.862 -10.253 94.538 1.00 59.56 185 THR A CA 1
ATOM 1520 C C . THR A 1 185 ? -62.993 -9.969 96.039 1.00 59.56 185 THR A C 1
ATOM 1522 O O . THR A 1 185 ? -63.688 -10.688 96.750 1.00 59.56 185 THR A O 1
ATOM 1525 N N . TYR A 1 186 ? -62.409 -8.869 96.515 1.00 55.34 186 TYR A N 1
ATOM 1526 C CA . TYR A 1 186 ? -62.573 -8.421 97.897 1.00 55.34 186 TYR A CA 1
ATOM 1527 C C . TYR A 1 186 ? -64.034 -8.040 98.219 1.00 55.34 186 TYR A C 1
ATOM 1529 O O . TYR A 1 186 ? -64.598 -8.529 99.199 1.00 55.34 186 TYR A O 1
ATOM 1537 N N . THR A 1 187 ? -64.697 -7.253 97.360 1.00 59.31 187 THR A N 1
ATOM 1538 C CA . THR A 1 187 ? -66.117 -6.886 97.552 1.00 59.31 187 THR A CA 1
ATOM 1539 C C . THR A 1 187 ? -67.064 -8.080 97.420 1.00 59.31 187 THR A C 1
ATOM 1541 O O . THR A 1 187 ? -68.093 -8.144 98.093 1.00 59.31 187 THR A O 1
ATOM 1544 N N . TRP A 1 188 ? -66.702 -9.067 96.599 1.00 59.25 188 TRP A N 1
ATOM 1545 C CA . TRP A 1 188 ? -67.395 -10.349 96.504 1.00 59.25 188 TRP A CA 1
ATOM 1546 C C . TRP A 1 188 ? -67.383 -11.132 97.823 1.00 59.25 188 TRP A C 1
ATOM 1548 O O . TRP A 1 188 ? -68.418 -11.652 98.252 1.00 59.25 188 TRP A O 1
ATOM 1558 N N . ASP A 1 189 ? -66.233 -11.191 98.493 1.00 64.38 189 ASP A N 1
ATOM 1559 C CA . ASP A 1 189 ? -66.106 -11.864 99.785 1.00 64.38 189 ASP A CA 1
ATOM 1560 C C . ASP A 1 189 ? -66.845 -11.111 100.901 1.00 64.38 189 ASP A C 1
ATOM 1562 O O . ASP A 1 189 ? -67.435 -11.739 101.786 1.00 64.38 189 ASP A O 1
ATOM 1566 N N . GLU A 1 190 ? -66.889 -9.779 100.845 1.00 61.66 190 GLU A N 1
ATOM 1567 C CA . GLU A 1 190 ? -67.719 -8.966 101.741 1.00 61.66 190 GLU A CA 1
ATOM 1568 C C . GLU A 1 190 ? -69.221 -9.197 101.517 1.00 61.66 190 GLU A C 1
ATOM 1570 O O . GLU A 1 190 ? -69.961 -9.356 102.488 1.00 61.66 190 GLU A O 1
ATOM 1575 N N . LEU A 1 191 ? -69.675 -9.315 100.265 1.00 58.81 191 LEU A N 1
ATOM 1576 C CA . LEU A 1 191 ? -71.063 -9.655 99.922 1.00 58.81 191 LEU A CA 1
ATOM 1577 C C . LEU A 1 191 ? -71.462 -11.043 100.439 1.00 58.81 191 LEU A C 1
ATOM 1579 O O . LEU A 1 191 ? -72.529 -11.196 101.031 1.00 58.81 191 LEU A O 1
ATOM 1583 N N . LYS A 1 192 ? -70.592 -12.051 100.296 1.00 63.28 192 LYS A N 1
ATOM 1584 C CA . LYS A 1 192 ? -70.819 -13.384 100.883 1.00 63.28 192 LYS A CA 1
ATOM 1585 C C . LYS A 1 192 ? -70.913 -13.337 102.405 1.00 63.28 192 LYS A C 1
ATOM 1587 O O . LYS A 1 192 ? -71.782 -13.981 102.991 1.00 63.28 192 LYS A O 1
ATOM 1592 N N . LYS A 1 193 ? -70.034 -12.567 103.054 1.00 63.16 193 LYS A N 1
ATOM 1593 C CA . LYS A 1 193 ? -70.095 -12.350 104.505 1.00 63.16 193 LYS A CA 1
ATOM 1594 C C . LYS A 1 193 ? -71.398 -11.660 104.901 1.00 63.16 193 LYS A C 1
ATOM 1596 O O . LYS A 1 193 ? -72.015 -12.091 105.868 1.00 63.16 193 LYS A O 1
ATOM 1601 N N . ALA A 1 194 ? -71.847 -10.656 104.149 1.00 58.12 194 ALA A N 1
ATOM 1602 C CA . ALA A 1 194 ? -73.116 -9.978 104.390 1.00 58.12 194 ALA A CA 1
ATOM 1603 C C . ALA A 1 194 ? -74.311 -10.939 104.264 1.00 58.12 194 ALA A C 1
ATOM 1605 O O . ALA A 1 194 ? -75.164 -10.945 105.146 1.00 58.12 194 ALA A O 1
ATOM 1606 N N . ILE A 1 195 ? -74.342 -11.815 103.251 1.00 57.91 195 ILE A N 1
ATOM 1607 C CA . ILE A 1 195 ? -75.375 -12.862 103.121 1.00 57.91 195 ILE A CA 1
ATOM 1608 C C . ILE A 1 195 ? -75.375 -13.798 104.333 1.00 57.91 195 ILE A C 1
ATOM 1610 O O . ILE A 1 195 ? -76.428 -14.010 104.934 1.00 57.91 195 ILE A O 1
ATOM 1614 N N . ASN A 1 196 ? -74.206 -14.302 104.738 1.00 62.09 196 ASN A N 1
ATOM 1615 C CA . ASN A 1 196 ? -74.082 -15.186 105.901 1.00 62.09 196 ASN A CA 1
ATOM 1616 C C . ASN A 1 196 ? -74.512 -14.494 107.206 1.00 62.09 196 ASN A C 1
ATOM 1618 O O . ASN A 1 196 ? -75.170 -15.098 108.048 1.00 62.09 196 ASN A O 1
ATOM 1622 N N . VAL A 1 197 ? -74.167 -13.217 107.393 1.00 60.56 197 VAL A N 1
ATOM 1623 C CA . VAL A 1 197 ? -74.564 -12.450 108.584 1.00 60.56 197 VAL A CA 1
ATOM 1624 C C . VAL A 1 197 ? -76.079 -12.239 108.622 1.00 60.56 197 VAL A C 1
ATOM 1626 O O . VAL A 1 197 ? -76.683 -12.435 109.677 1.00 60.56 197 VAL A O 1
ATOM 1629 N N . THR A 1 198 ? -76.705 -11.898 107.493 1.00 58.84 198 THR A N 1
ATOM 1630 C CA . THR A 1 198 ? -78.164 -11.727 107.385 1.00 58.84 198 THR A CA 1
ATOM 1631 C C . THR A 1 198 ? -78.911 -13.048 107.602 1.00 58.84 198 THR A C 1
ATOM 1633 O O . THR A 1 198 ? -79.937 -13.057 108.279 1.00 58.84 198 THR A O 1
ATOM 1636 N N . GLN A 1 199 ? -78.363 -14.172 107.120 1.00 57.28 199 GLN A N 1
ATOM 1637 C CA . GLN A 1 199 ? -78.877 -15.525 107.385 1.00 57.28 199 GLN A CA 1
ATOM 1638 C C . GLN A 1 199 ? -78.896 -15.873 108.877 1.00 57.28 199 GLN A C 1
ATOM 1640 O O . GLN A 1 199 ? -79.845 -16.493 109.347 1.00 57.28 199 GLN A O 1
ATOM 1645 N N . ILE A 1 200 ? -77.862 -15.472 109.620 1.00 54.38 200 ILE A N 1
ATOM 1646 C CA . ILE A 1 200 ? -77.688 -15.850 111.029 1.00 54.38 200 ILE A CA 1
ATOM 1647 C C . ILE A 1 200 ? -78.435 -14.906 111.983 1.00 54.38 200 ILE A C 1
ATOM 1649 O O . ILE A 1 200 ? -78.898 -15.342 113.034 1.00 54.38 200 ILE A O 1
ATOM 1653 N N . LYS A 1 201 ? -78.528 -13.608 111.664 1.00 53.06 201 LYS A N 1
ATOM 1654 C CA . LYS A 1 201 ? -78.963 -12.575 112.625 1.00 53.06 201 LYS A CA 1
ATOM 1655 C C . LYS A 1 201 ? -80.354 -11.986 112.379 1.00 53.06 201 LYS A C 1
ATOM 1657 O O . LYS A 1 201 ? -80.828 -11.240 113.232 1.00 53.06 201 LYS A O 1
ATOM 1662 N N . CYS A 1 202 ? -81.007 -12.273 111.253 1.00 46.31 202 CYS A N 1
ATOM 1663 C CA . CYS A 1 202 ? -82.350 -11.758 110.982 1.00 46.31 202 CYS A CA 1
ATOM 1664 C C . CYS A 1 202 ? -83.419 -12.706 111.556 1.00 46.31 202 CYS A C 1
ATOM 1666 O O . CYS A 1 202 ? -83.554 -13.849 111.114 1.00 46.31 202 CYS A O 1
ATOM 1668 N N . SER A 1 203 ? -84.152 -12.232 112.565 1.00 54.88 203 SER A N 1
ATOM 1669 C CA . SER A 1 203 ? -85.198 -12.984 113.273 1.00 54.88 203 SER A CA 1
ATOM 1670 C C . SER A 1 203 ? -86.548 -13.009 112.548 1.00 54.88 203 SER A C 1
ATOM 1672 O O . SER A 1 203 ? -87.386 -13.841 112.877 1.00 54.88 203 SER A O 1
ATOM 1674 N N . ASP A 1 204 ? -86.762 -12.106 111.585 1.00 58.44 204 ASP A N 1
ATOM 1675 C CA . ASP A 1 204 ? -87.964 -12.060 110.747 1.00 58.44 204 ASP A CA 1
ATOM 1676 C C . ASP A 1 204 ? -87.725 -12.850 109.455 1.00 58.44 204 ASP A C 1
ATOM 1678 O O . ASP A 1 204 ? -86.856 -12.508 108.649 1.00 58.44 204 ASP A O 1
ATOM 1682 N N . GLU A 1 205 ? -88.492 -13.923 109.277 1.00 62.97 205 GLU A N 1
ATOM 1683 C CA . GLU A 1 205 ? -88.319 -14.874 108.180 1.00 62.97 205 GLU A CA 1
ATOM 1684 C C . GLU A 1 205 ? -88.597 -14.266 106.805 1.00 62.97 205 GLU A C 1
ATOM 1686 O O . GLU A 1 205 ? -87.847 -14.496 105.857 1.00 62.97 205 GLU A O 1
ATOM 1691 N N . HIS A 1 206 ? -89.624 -13.423 106.704 1.00 61.34 206 HIS A N 1
ATOM 1692 C CA . HIS A 1 206 ? -90.033 -12.847 105.429 1.00 61.34 206 HIS A CA 1
ATOM 1693 C C . HIS A 1 206 ? -89.044 -11.772 104.955 1.00 61.34 206 HIS A C 1
ATOM 1695 O O . HIS A 1 206 ? -88.721 -11.683 103.768 1.00 61.34 206 HIS A O 1
ATOM 1701 N N . ILE A 1 207 ? -88.511 -10.977 105.888 1.00 60.75 207 ILE A N 1
ATOM 1702 C CA . ILE A 1 207 ? -87.477 -9.973 105.594 1.00 60.75 207 ILE A CA 1
ATOM 1703 C C . ILE A 1 207 ? -86.147 -10.652 105.256 1.00 60.75 207 ILE A C 1
ATOM 1705 O O . ILE A 1 207 ? -85.464 -10.230 104.315 1.00 60.75 207 ILE A O 1
ATOM 1709 N N . ARG A 1 208 ? -85.783 -11.718 105.978 1.00 62.03 208 ARG A N 1
ATOM 1710 C CA . ARG A 1 208 ? -84.566 -12.497 105.730 1.00 62.03 208 ARG A CA 1
ATOM 1711 C C . ARG A 1 208 ? -84.564 -13.095 104.326 1.00 62.03 208 ARG A C 1
ATOM 1713 O O . ARG A 1 208 ? -83.595 -12.895 103.597 1.00 62.03 208 ARG A O 1
ATOM 1720 N N . ASP A 1 209 ? -85.646 -13.750 103.922 1.00 65.25 209 ASP A N 1
ATOM 1721 C CA . ASP A 1 209 ? -85.706 -14.461 102.643 1.00 65.25 209 ASP A CA 1
ATOM 1722 C C . ASP A 1 209 ? -85.744 -13.502 101.444 1.00 65.25 209 ASP A C 1
ATOM 1724 O O . ASP A 1 209 ? -85.017 -13.710 100.468 1.00 65.25 209 ASP A O 1
ATOM 1728 N N . ASN A 1 210 ? -86.479 -12.385 101.542 1.00 67.31 210 ASN A N 1
ATOM 1729 C CA . ASN A 1 210 ? -86.448 -11.333 100.519 1.00 67.31 210 ASN A CA 1
ATOM 1730 C C . ASN A 1 210 ? -85.053 -10.693 100.406 1.00 67.31 210 ASN A C 1
ATOM 1732 O O . ASN A 1 210 ? -84.537 -10.515 99.304 1.00 67.31 210 ASN A O 1
ATOM 1736 N N . THR A 1 211 ? -84.400 -10.391 101.532 1.00 60.03 211 THR A N 1
ATOM 1737 C CA . THR A 1 211 ? -83.063 -9.769 101.534 1.00 60.03 211 THR A CA 1
ATOM 1738 C C . THR A 1 211 ? -81.994 -10.725 101.000 1.00 60.03 211 THR A C 1
ATOM 1740 O O . THR A 1 211 ? -81.133 -10.319 100.221 1.00 60.03 211 THR A O 1
ATOM 1743 N N . ILE A 1 212 ? -82.062 -12.010 101.358 1.00 68.69 212 ILE A N 1
ATOM 1744 C CA . ILE A 1 212 ? -81.176 -13.049 100.820 1.00 68.69 212 ILE A CA 1
ATOM 1745 C C . ILE A 1 212 ? -81.401 -13.231 99.320 1.00 68.69 212 ILE A C 1
ATOM 1747 O O . ILE A 1 212 ? -80.426 -13.378 98.588 1.00 68.69 212 ILE A O 1
ATOM 1751 N N . SER A 1 213 ? -82.648 -13.193 98.845 1.00 66.19 213 SER A N 1
ATOM 1752 C CA . SER A 1 213 ? -82.960 -13.276 97.416 1.00 66.19 213 SER A CA 1
ATOM 1753 C C . SER A 1 213 ? -82.310 -12.128 96.633 1.00 66.19 213 SER A C 1
ATOM 1755 O O . SER A 1 213 ? -81.537 -12.384 95.708 1.00 66.19 213 SER A O 1
ATOM 1757 N N . TYR A 1 214 ? -82.484 -10.877 97.079 1.00 61.62 214 TYR A N 1
ATOM 1758 C CA . TYR A 1 214 ? -81.838 -9.713 96.458 1.00 61.62 214 TYR A CA 1
ATOM 1759 C C . TYR A 1 214 ? -80.307 -9.783 96.496 1.00 61.62 214 TYR A C 1
ATOM 1761 O O . TYR A 1 214 ? -79.641 -9.470 95.505 1.00 61.62 214 TYR A O 1
ATOM 1769 N N . LEU A 1 215 ? -79.726 -10.216 97.618 1.00 61.19 215 LEU A N 1
ATOM 1770 C CA . LEU A 1 215 ? -78.276 -10.362 97.735 1.00 61.19 215 LEU A CA 1
ATOM 1771 C C . LEU A 1 215 ? -77.740 -11.511 96.868 1.00 61.19 215 LEU A C 1
ATOM 1773 O O . LEU A 1 215 ? -76.663 -11.372 96.296 1.00 61.19 215 LEU A O 1
ATOM 1777 N N . ASN A 1 216 ? -78.487 -12.606 96.707 1.00 66.12 216 ASN A N 1
ATOM 1778 C CA . ASN A 1 216 ? -78.133 -13.716 95.820 1.00 66.12 216 ASN A CA 1
ATOM 1779 C C . ASN A 1 216 ? -78.242 -13.336 94.340 1.00 66.12 216 ASN A C 1
ATOM 1781 O O . ASN A 1 216 ? -77.375 -13.724 93.558 1.00 66.12 216 ASN A O 1
ATOM 1785 N N . GLU A 1 217 ? -79.243 -12.548 93.942 1.00 65.75 217 GLU A N 1
ATOM 1786 C CA . GLU A 1 217 ? -79.313 -11.989 92.587 1.00 65.75 217 GLU A CA 1
ATOM 1787 C C . GLU A 1 217 ? -78.141 -11.042 92.308 1.00 65.75 217 GLU A C 1
ATOM 1789 O O . GLU A 1 217 ? -77.519 -11.111 91.242 1.00 65.75 217 GLU A O 1
ATOM 1794 N N . ALA A 1 218 ? -77.787 -10.189 93.276 1.00 58.69 218 ALA A N 1
ATOM 1795 C CA . ALA A 1 218 ? -76.594 -9.357 93.185 1.00 58.69 218 ALA A CA 1
ATOM 1796 C C . ALA A 1 218 ? -75.333 -10.228 93.045 1.00 58.69 218 ALA A C 1
ATOM 1798 O O . ALA A 1 218 ? -74.508 -9.971 92.167 1.00 58.69 218 ALA A O 1
ATOM 1799 N N . LEU A 1 219 ? -75.223 -11.312 93.821 1.00 62.16 219 LEU A N 1
ATOM 1800 C CA . LEU A 1 219 ? -74.126 -12.277 93.732 1.00 62.16 219 LEU A CA 1
ATOM 1801 C C . LEU A 1 219 ? -74.073 -12.949 92.339 1.00 62.16 219 LEU A C 1
ATOM 1803 O O . LEU A 1 219 ? -73.024 -13.019 91.699 1.00 62.16 219 LEU A O 1
ATOM 1807 N N . GLN A 1 220 ? -75.196 -13.387 91.778 1.00 63.53 220 GLN A N 1
ATOM 1808 C CA . GLN A 1 220 ? -75.208 -13.989 90.438 1.00 63.53 220 GLN A CA 1
ATOM 1809 C C . GLN A 1 220 ? -74.783 -13.001 89.336 1.00 63.53 220 GLN A C 1
ATOM 1811 O O . GLN A 1 220 ? -73.997 -13.349 88.451 1.00 63.53 220 GLN A O 1
ATOM 1816 N N . ARG A 1 221 ? -75.216 -11.736 89.414 1.00 59.62 221 ARG A N 1
ATOM 1817 C CA . ARG A 1 221 ? -74.793 -10.686 88.465 1.00 59.62 221 ARG A CA 1
ATOM 1818 C C . ARG A 1 221 ? -73.308 -10.335 88.604 1.00 59.62 221 ARG A C 1
ATOM 1820 O O . ARG A 1 221 ? -72.626 -10.052 87.612 1.00 59.62 221 ARG A O 1
ATOM 1827 N N . TYR A 1 222 ? -72.772 -10.374 89.820 1.00 57.47 222 TYR A N 1
ATOM 1828 C CA . TYR A 1 222 ? -71.351 -10.133 90.059 1.00 57.47 222 TYR A CA 1
ATOM 1829 C C . TYR A 1 222 ? -70.468 -11.267 89.502 1.00 57.47 222 TYR A C 1
ATOM 1831 O O . TYR A 1 222 ? -69.450 -10.971 88.873 1.00 57.47 222 TYR A O 1
ATOM 1839 N N . THR A 1 223 ? -70.878 -12.537 89.622 1.00 58.19 223 THR A N 1
ATOM 1840 C CA . THR A 1 223 ? -70.123 -13.701 89.097 1.00 58.19 223 THR A CA 1
ATOM 1841 C C . THR A 1 223 ? -70.025 -13.717 87.575 1.00 58.19 223 THR A C 1
ATOM 1843 O O . THR A 1 223 ? -68.947 -13.966 87.032 1.00 58.19 223 THR A O 1
ATOM 1846 N N . SER A 1 224 ? -71.107 -13.389 86.861 1.00 60.25 224 SER A N 1
ATOM 1847 C CA . SER A 1 224 ? -71.068 -13.289 85.393 1.00 60.25 224 SER A CA 1
ATOM 1848 C C . SER A 1 224 ? -70.131 -12.180 84.906 1.00 60.25 224 SER A C 1
ATOM 1850 O O . SER A 1 224 ? -69.511 -12.292 83.848 1.00 60.25 224 SER A O 1
ATOM 1852 N N . THR A 1 225 ? -70.010 -11.107 85.687 1.00 59.28 225 THR A N 1
ATOM 1853 C CA . THR A 1 225 ? -69.176 -9.951 85.347 1.00 59.28 225 THR A CA 1
ATOM 1854 C C . THR A 1 225 ? -67.708 -10.171 85.739 1.00 59.28 225 THR A C 1
ATOM 1856 O O . THR A 1 225 ? -66.815 -9.634 85.091 1.00 59.28 225 THR A O 1
ATOM 1859 N N . ASP A 1 226 ? -67.424 -10.941 86.793 1.00 59.06 226 ASP A N 1
ATOM 1860 C CA . ASP A 1 226 ? -66.061 -11.344 87.182 1.00 59.06 226 ASP A CA 1
ATOM 1861 C C . ASP A 1 226 ? -65.440 -12.320 86.171 1.00 59.06 226 ASP A C 1
ATOM 1863 O O . ASP A 1 226 ? -64.314 -12.116 85.719 1.00 59.06 226 ASP A O 1
ATOM 1867 N N . ARG A 1 227 ? -66.219 -13.306 85.705 1.00 59.12 227 ARG A N 1
ATOM 1868 C CA . ARG A 1 227 ? -65.778 -14.248 84.666 1.00 59.12 227 ARG A CA 1
ATOM 1869 C C . ARG A 1 227 ? -65.289 -13.533 83.403 1.00 59.12 227 ARG A C 1
ATOM 1871 O O . ARG A 1 227 ? -64.195 -13.824 82.928 1.00 59.12 227 ARG A O 1
ATOM 1878 N N . LYS A 1 228 ? -66.054 -12.559 82.898 1.00 56.66 228 LYS A N 1
ATOM 1879 C CA . LYS A 1 228 ? -65.650 -11.764 81.726 1.00 56.66 228 LYS A CA 1
ATOM 1880 C C . LYS A 1 228 ? -64.383 -10.949 81.998 1.00 56.66 228 LYS A C 1
ATOM 1882 O O . LYS A 1 228 ? -63.507 -10.897 81.145 1.00 56.66 228 LYS A O 1
ATOM 1887 N N . SER A 1 229 ? -64.247 -10.356 83.186 1.00 53.72 229 SER A N 1
ATOM 1888 C CA . SER A 1 229 ? -63.048 -9.592 83.562 1.00 53.72 229 SER A CA 1
ATOM 1889 C C . SER A 1 229 ? -61.786 -10.462 83.605 1.00 53.72 229 SER A C 1
ATOM 1891 O O . SER A 1 229 ? -60.732 -10.015 83.161 1.00 53.72 229 SER A O 1
ATOM 1893 N N . ARG A 1 230 ? -61.884 -11.708 84.093 1.00 54.84 230 ARG A N 1
ATOM 1894 C CA . ARG A 1 230 ? -60.768 -12.671 84.078 1.00 54.84 230 ARG A CA 1
ATOM 1895 C C . ARG A 1 230 ? -60.428 -13.153 82.672 1.00 54.84 230 ARG A C 1
ATOM 1897 O O . ARG A 1 230 ? -59.252 -13.237 82.345 1.00 54.84 230 ARG A O 1
ATOM 1904 N N . GLU A 1 231 ? -61.432 -13.419 81.835 1.00 56.78 231 GLU A N 1
ATOM 1905 C CA . GLU A 1 231 ? -61.219 -13.756 80.420 1.00 56.78 231 GLU A CA 1
ATOM 1906 C C . GLU A 1 231 ? -60.481 -12.614 79.689 1.00 56.78 231 GLU A C 1
ATOM 1908 O O . GLU A 1 231 ? -59.510 -12.873 78.981 1.00 56.78 231 GLU A O 1
ATOM 1913 N N . TYR A 1 232 ? -60.846 -11.347 79.932 1.00 50.41 232 TYR A N 1
ATOM 1914 C CA . TYR A 1 232 ? -60.113 -10.188 79.400 1.00 50.41 232 TYR A CA 1
ATOM 1915 C C . TYR A 1 232 ? -58.685 -10.069 79.958 1.00 50.41 232 TYR A C 1
ATOM 1917 O O . TYR A 1 232 ? -57.755 -9.851 79.183 1.00 50.41 232 TYR A O 1
ATOM 1925 N N . GLY A 1 233 ? -58.486 -10.264 81.266 1.00 51.03 233 GLY A N 1
ATOM 1926 C CA . GLY A 1 233 ? -57.155 -10.248 81.888 1.00 51.03 233 GLY A CA 1
ATOM 1927 C C . GLY A 1 233 ? -56.220 -11.329 81.330 1.00 51.03 233 GLY A C 1
ATOM 1928 O O . GLY A 1 233 ? -55.068 -11.046 81.004 1.00 51.03 233 GLY A O 1
ATOM 1929 N N . GLU A 1 234 ? -56.725 -12.549 81.125 1.00 54.69 234 GLU A N 1
ATOM 1930 C CA . GLU A 1 234 ? -55.977 -13.651 80.504 1.00 54.69 234 GLU A CA 1
ATOM 1931 C C . GLU A 1 234 ? -55.684 -13.406 79.018 1.00 54.69 234 GLU A C 1
ATOM 1933 O O . GLU A 1 234 ? -54.604 -13.749 78.537 1.00 54.69 234 GLU A O 1
ATOM 1938 N N . ILE A 1 235 ? -56.586 -12.756 78.273 1.00 52.41 235 ILE A N 1
ATOM 1939 C CA . ILE A 1 235 ? -56.304 -12.318 76.897 1.00 52.41 235 ILE A CA 1
ATOM 1940 C C . ILE A 1 235 ? -55.173 -11.280 76.895 1.00 52.41 235 ILE A C 1
ATOM 1942 O O . ILE A 1 235 ? -54.214 -11.430 76.138 1.00 52.41 235 ILE A O 1
ATOM 1946 N N . CYS A 1 236 ? -55.222 -10.274 77.772 1.00 46.00 236 CYS A N 1
ATOM 1947 C CA . CYS A 1 236 ? -54.161 -9.272 77.907 1.00 46.00 236 CYS A CA 1
ATOM 1948 C C . CYS A 1 236 ? -52.817 -9.903 78.310 1.00 46.00 236 CYS A C 1
ATOM 1950 O O . CYS A 1 236 ? -51.773 -9.541 77.762 1.00 46.00 236 CYS A O 1
ATOM 1952 N N . LYS A 1 237 ? -52.831 -10.895 79.205 1.00 50.31 237 LYS A N 1
ATOM 1953 C CA . LYS A 1 237 ? -51.641 -11.642 79.635 1.00 50.31 237 LYS A CA 1
ATOM 1954 C C . LYS A 1 237 ? -51.078 -12.531 78.523 1.00 50.31 237 LYS A C 1
ATOM 1956 O O . LYS A 1 237 ? -49.872 -12.527 78.298 1.00 50.31 237 LYS A O 1
ATOM 1961 N N . ASN A 1 238 ? -51.924 -13.219 77.760 1.00 52.16 238 ASN A N 1
ATOM 1962 C CA . ASN A 1 238 ? -51.500 -14.017 76.605 1.00 52.16 238 ASN A CA 1
ATOM 1963 C C . ASN A 1 238 ? -50.947 -13.155 75.463 1.00 52.16 238 ASN A C 1
ATOM 1965 O O . ASN A 1 238 ? -49.951 -13.528 74.837 1.00 52.16 238 ASN A O 1
ATOM 1969 N N . ILE A 1 239 ? -51.550 -11.989 75.213 1.00 50.22 239 ILE A N 1
ATOM 1970 C CA . ILE A 1 239 ? -51.012 -10.989 74.287 1.00 50.22 239 ILE A CA 1
ATOM 1971 C C . ILE A 1 239 ? -49.636 -10.528 74.788 1.00 50.22 239 ILE A C 1
ATOM 1973 O O . ILE A 1 239 ? -48.679 -10.570 74.022 1.00 50.22 239 ILE A O 1
ATOM 1977 N N . ARG A 1 240 ? -49.480 -10.206 76.079 1.00 49.09 240 ARG A N 1
ATOM 1978 C CA . ARG A 1 240 ? -48.190 -9.829 76.687 1.00 49.09 240 ARG A CA 1
ATOM 1979 C C . ARG A 1 240 ? -47.102 -10.886 76.473 1.00 49.09 240 ARG A C 1
ATOM 1981 O O . ARG A 1 240 ? -46.032 -10.536 75.984 1.00 49.09 240 ARG A O 1
ATOM 1988 N N . THR A 1 241 ? -47.374 -12.156 76.773 1.00 50.19 241 THR A N 1
ATOM 1989 C CA . THR A 1 241 ? -46.398 -13.255 76.636 1.00 50.19 241 THR A CA 1
ATOM 1990 C C . THR A 1 241 ? -46.015 -13.515 75.178 1.00 50.19 241 THR A C 1
ATOM 1992 O O . THR A 1 241 ? -44.848 -13.754 74.867 1.00 50.19 241 THR A O 1
ATOM 1995 N N . ARG A 1 242 ? -46.978 -13.433 74.249 1.00 48.06 242 ARG A N 1
ATOM 1996 C CA . ARG A 1 242 ? -46.694 -13.581 72.814 1.00 48.06 242 ARG A CA 1
ATOM 1997 C C . ARG A 1 242 ? -45.893 -12.400 72.277 1.00 48.06 242 ARG A C 1
ATOM 1999 O O . ARG A 1 242 ? -44.920 -12.618 71.559 1.00 48.06 242 ARG A O 1
ATOM 2006 N N . LEU A 1 243 ? -46.240 -11.172 72.657 1.00 44.72 243 LEU A N 1
ATOM 2007 C CA . LEU A 1 243 ? -45.569 -9.964 72.177 1.00 44.72 243 LEU A CA 1
ATOM 2008 C C . LEU A 1 243 ? -44.152 -9.794 72.751 1.00 44.72 243 LEU A C 1
ATOM 2010 O O . LEU A 1 243 ? -43.261 -9.376 72.015 1.00 44.72 243 LEU A O 1
ATOM 2014 N N . SER A 1 244 ? -43.893 -10.174 74.008 1.00 46.09 244 SER A N 1
ATOM 2015 C CA . SER A 1 244 ? -42.542 -10.116 74.590 1.00 46.09 244 SER A CA 1
ATOM 2016 C C . SER A 1 244 ? -41.591 -11.187 74.047 1.00 46.09 244 SER A C 1
ATOM 2018 O O . SER A 1 244 ? -40.381 -10.995 74.111 1.00 46.09 244 SER A O 1
ATOM 2020 N N . GLY A 1 245 ? -42.122 -12.306 73.536 1.00 39.84 245 GLY A N 1
ATOM 2021 C CA . GLY A 1 245 ? -41.331 -13.438 73.039 1.00 39.84 245 GLY A CA 1
ATOM 2022 C C . GLY A 1 245 ? -41.077 -13.456 71.527 1.00 39.84 245 GLY A C 1
ATOM 2023 O O . GLY A 1 245 ? -40.047 -13.976 71.107 1.00 39.84 245 GLY A O 1
ATOM 2024 N N . THR A 1 246 ? -41.980 -12.900 70.704 1.00 42.84 246 THR A N 1
ATOM 2025 C CA . THR A 1 246 ? -41.870 -12.957 69.225 1.00 42.84 246 THR A CA 1
ATOM 2026 C C . THR A 1 246 ? -41.465 -11.642 68.566 1.00 42.84 246 THR A C 1
ATOM 2028 O O . THR A 1 246 ? -40.759 -11.660 67.564 1.00 42.84 246 THR A O 1
ATOM 2031 N N . TYR A 1 247 ? -41.860 -10.487 69.108 1.00 37.78 247 TYR A N 1
ATOM 2032 C CA . TYR A 1 247 ? -41.561 -9.199 68.470 1.00 37.78 247 TYR A CA 1
ATOM 2033 C C . TYR A 1 247 ? -40.146 -8.700 68.774 1.00 37.78 247 TYR A C 1
ATOM 2035 O O . TYR A 1 247 ? -39.499 -8.118 67.909 1.00 37.78 247 TYR A O 1
ATOM 2043 N N . THR A 1 248 ? -39.632 -8.967 69.975 1.00 39.09 248 THR A N 1
ATOM 2044 C CA . THR A 1 248 ? -38.241 -8.679 70.360 1.00 39.09 248 THR A CA 1
ATOM 2045 C C . THR A 1 248 ? -37.257 -9.496 69.531 1.00 39.09 248 THR A C 1
ATOM 2047 O O . THR A 1 248 ? -36.315 -8.925 68.998 1.00 39.09 248 THR A O 1
ATOM 2050 N N . SER A 1 249 ? -37.515 -10.790 69.338 1.00 40.41 249 SER A N 1
ATOM 2051 C CA . SER A 1 249 ? -36.695 -11.703 68.533 1.00 40.41 249 SER A CA 1
ATOM 2052 C C . SER A 1 249 ? -36.808 -11.441 67.023 1.00 40.41 249 SER A C 1
ATOM 2054 O O . SER A 1 249 ? -35.798 -11.516 66.327 1.00 40.41 249 SER A O 1
ATOM 2056 N N . TYR A 1 250 ? -37.978 -11.042 66.509 1.00 38.00 250 TYR A N 1
ATOM 2057 C CA . TYR A 1 250 ? -38.144 -10.675 65.095 1.00 38.00 250 TYR A CA 1
ATOM 2058 C C . TYR A 1 250 ? -37.529 -9.305 64.759 1.00 38.00 250 TYR A C 1
ATOM 2060 O O . TYR A 1 250 ? -36.828 -9.181 63.759 1.00 38.00 250 TYR A O 1
ATOM 2068 N N . ILE A 1 251 ? -37.699 -8.285 65.613 1.00 39.53 251 ILE A N 1
ATOM 2069 C CA . ILE A 1 251 ? -37.050 -6.974 65.427 1.00 39.53 251 ILE A CA 1
ATOM 2070 C C . ILE A 1 251 ? -35.525 -7.103 65.561 1.00 39.53 251 ILE A C 1
ATOM 2072 O O . ILE A 1 251 ? -34.805 -6.563 64.723 1.00 39.53 251 ILE A O 1
ATOM 2076 N N . TRP A 1 252 ? -35.012 -7.867 66.536 1.00 39.44 252 TRP A N 1
ATOM 2077 C CA . TRP A 1 252 ? -33.571 -8.142 66.628 1.00 39.44 252 TRP A CA 1
ATOM 2078 C C . TRP A 1 252 ? -33.053 -8.962 65.443 1.00 39.44 252 TRP A C 1
ATOM 2080 O O . TRP A 1 252 ? -31.978 -8.664 64.933 1.00 39.44 252 TRP A O 1
ATOM 2090 N N . GLY A 1 253 ? -33.825 -9.934 64.946 1.00 41.12 253 GLY A N 1
ATOM 2091 C CA . GLY A 1 253 ? -33.498 -10.692 63.736 1.00 41.12 253 GLY A CA 1
ATOM 2092 C C . GLY A 1 253 ? -33.449 -9.823 62.475 1.00 41.12 253 GLY A C 1
ATOM 2093 O O . GLY A 1 253 ? -32.541 -9.976 61.664 1.00 41.12 253 GLY A O 1
ATOM 2094 N N . CYS A 1 254 ? -34.359 -8.857 62.326 1.00 37.00 254 CYS A N 1
ATOM 2095 C CA . CYS A 1 254 ? -34.371 -7.924 61.196 1.00 37.00 254 CYS A CA 1
ATOM 2096 C C . CYS A 1 254 ? -33.287 -6.836 61.296 1.00 37.00 254 CYS A C 1
ATOM 2098 O O . CYS A 1 254 ? -32.746 -6.425 60.269 1.00 37.00 254 CYS A O 1
ATOM 2100 N N . ILE A 1 255 ? -32.935 -6.377 62.503 1.00 37.47 255 ILE A N 1
ATOM 2101 C CA . ILE A 1 255 ? -31.830 -5.427 62.713 1.00 37.47 255 ILE A CA 1
ATOM 2102 C C . ILE A 1 255 ? -30.478 -6.136 62.512 1.00 37.47 255 ILE A C 1
ATOM 2104 O O . ILE A 1 255 ? -29.641 -5.645 61.756 1.00 37.47 255 ILE A O 1
ATOM 2108 N N . MET A 1 256 ? -30.276 -7.325 63.092 1.00 38.47 256 MET A N 1
ATOM 2109 C CA . MET A 1 256 ? -29.024 -8.089 62.964 1.00 38.47 256 MET A CA 1
ATOM 2110 C C . MET A 1 256 ? -28.852 -8.749 61.592 1.00 38.47 256 MET A C 1
ATOM 2112 O O . MET A 1 256 ? -27.731 -8.817 61.092 1.00 38.47 256 MET A O 1
ATOM 2116 N N . GLY A 1 257 ? -29.937 -9.171 60.935 1.00 37.72 257 GLY A N 1
ATOM 2117 C CA . GLY A 1 257 ? -29.902 -9.681 59.560 1.00 37.72 257 GLY A CA 1
ATOM 2118 C C . GLY A 1 257 ? -29.430 -8.629 58.549 1.00 37.72 257 GLY A C 1
ATOM 2119 O O . GLY A 1 257 ? -28.684 -8.955 57.628 1.00 37.72 257 GLY A O 1
ATOM 2120 N N . ASN A 1 258 ? -29.769 -7.353 58.773 1.00 35.56 258 ASN A N 1
ATOM 2121 C CA . ASN A 1 258 ? -29.294 -6.233 57.950 1.00 35.56 258 ASN A CA 1
ATOM 2122 C C . ASN A 1 258 ? -27.860 -5.780 58.293 1.00 35.56 258 ASN A C 1
ATOM 2124 O O . ASN A 1 258 ? -27.159 -5.263 57.422 1.00 35.56 258 ASN A O 1
ATOM 2128 N N . PHE A 1 259 ? -27.382 -5.998 59.526 1.00 33.53 259 PHE A N 1
ATOM 2129 C CA . PHE A 1 259 ? -25.973 -5.769 59.885 1.00 33.53 259 PHE A CA 1
ATOM 2130 C C . PHE A 1 259 ? -25.047 -6.889 59.376 1.00 33.53 259 PHE A C 1
ATOM 2132 O O . PHE A 1 259 ? -23.929 -6.612 58.947 1.00 33.53 259 PHE A O 1
ATOM 2139 N N . SER A 1 260 ? -25.523 -8.138 59.343 1.00 36.62 260 SER A N 1
ATOM 2140 C CA . SER A 1 260 ? -24.769 -9.307 58.864 1.00 36.62 260 SER A CA 1
ATOM 2141 C C . SER A 1 260 ? -24.510 -9.302 57.353 1.00 36.62 260 SER A C 1
ATOM 2143 O O . SER A 1 260 ? -23.465 -9.793 56.928 1.00 36.62 260 SER A O 1
ATOM 2145 N N . GLN A 1 261 ? -25.406 -8.741 56.534 1.00 37.16 261 GLN A N 1
ATOM 2146 C CA . GLN A 1 261 ? -25.194 -8.671 55.080 1.00 37.16 261 GLN A CA 1
ATOM 2147 C C . GLN A 1 261 ? -24.200 -7.579 54.654 1.00 37.16 261 GLN A C 1
ATOM 2149 O O . GLN A 1 261 ? -23.673 -7.648 53.548 1.00 37.16 261 GLN A O 1
ATOM 2154 N N . ASN A 1 262 ? -23.886 -6.619 55.532 1.00 33.81 262 ASN A N 1
ATOM 2155 C CA . ASN A 1 262 ? -22.945 -5.530 55.245 1.00 33.81 262 ASN A CA 1
ATOM 2156 C C . ASN A 1 262 ? -21.516 -5.768 55.771 1.00 33.81 262 ASN A C 1
ATOM 2158 O O . ASN A 1 262 ? -20.628 -4.972 55.484 1.00 33.81 262 ASN A O 1
ATOM 2162 N N . PHE A 1 263 ? -21.268 -6.867 56.490 1.00 34.50 263 PHE A N 1
ATOM 2163 C CA . PHE A 1 263 ? -19.938 -7.256 56.976 1.00 34.50 263 PHE A CA 1
ATOM 2164 C C . PHE A 1 263 ? -19.540 -8.643 56.447 1.00 34.50 263 PHE A C 1
ATOM 2166 O O . PHE A 1 263 ? -19.235 -9.566 57.197 1.00 34.50 263 PHE A O 1
ATOM 2173 N N . GLN A 1 264 ? -19.511 -8.794 55.121 1.00 33.66 264 GLN A N 1
ATOM 2174 C CA . GLN A 1 264 ? -18.720 -9.843 54.468 1.00 33.66 264 GLN A CA 1
ATOM 2175 C C . GLN A 1 264 ? -17.261 -9.385 54.334 1.00 33.66 264 GLN A C 1
ATOM 2177 O O . GLN A 1 264 ? -16.734 -9.215 53.239 1.00 33.66 264 GLN A O 1
ATOM 2182 N N . THR A 1 265 ? -16.587 -9.191 55.461 1.00 34.62 265 THR A N 1
ATOM 2183 C CA . THR A 1 265 ? -15.124 -9.192 55.509 1.00 34.62 265 THR A CA 1
ATOM 2184 C C . THR A 1 265 ? -14.694 -10.140 56.617 1.00 34.62 265 THR A C 1
ATOM 2186 O O . THR A 1 265 ? -14.857 -9.886 57.804 1.00 34.62 265 THR A O 1
ATOM 2189 N N . SER A 1 266 ? -14.228 -11.302 56.164 1.00 35.47 266 SER A N 1
ATOM 2190 C CA . SER A 1 266 ? -13.496 -12.350 56.878 1.00 35.47 266 SER A CA 1
ATOM 2191 C C . SER A 1 266 ? -13.005 -11.993 58.289 1.00 35.47 266 SER A C 1
ATOM 2193 O O . SER A 1 266 ? -12.002 -11.300 58.449 1.00 35.47 266 SER A O 1
ATOM 2195 N N . GLY A 1 267 ? -13.648 -12.566 59.302 1.00 33.38 267 GLY A N 1
ATOM 2196 C CA . GLY A 1 267 ? -13.134 -12.598 60.666 1.00 33.38 267 GLY A CA 1
ATOM 2197 C C . GLY A 1 267 ? -14.117 -13.299 61.593 1.00 33.38 267 GLY A C 1
ATOM 2198 O O . GLY A 1 267 ? -15.269 -12.890 61.699 1.00 33.38 267 GLY A O 1
ATOM 2199 N N . ASN A 1 268 ? -13.683 -14.375 62.250 1.00 33.56 268 ASN A N 1
ATOM 2200 C CA . ASN A 1 268 ? -14.440 -14.952 63.357 1.00 33.56 268 ASN A CA 1
ATOM 2201 C C . ASN A 1 268 ? -14.397 -13.947 64.512 1.00 33.56 268 ASN A C 1
ATOM 2203 O O . ASN A 1 268 ? -13.337 -13.750 65.104 1.00 33.56 268 ASN A O 1
ATOM 2207 N N . TYR A 1 269 ? -15.527 -13.321 64.832 1.00 35.28 269 TYR A N 1
ATOM 2208 C CA . TYR A 1 269 ? -15.632 -12.430 65.982 1.00 35.28 269 TYR A CA 1
ATOM 2209 C C . TYR A 1 269 ? -16.530 -13.051 67.048 1.00 35.28 269 TYR A C 1
ATOM 2211 O O . TYR A 1 269 ? -17.684 -13.389 66.795 1.00 35.28 269 TYR A O 1
ATOM 2219 N N . MET A 1 270 ? -15.978 -13.182 68.254 1.00 31.69 270 MET A N 1
ATOM 2220 C CA . MET A 1 270 ? -16.739 -13.421 69.476 1.00 31.69 270 MET A CA 1
ATOM 2221 C C . MET A 1 270 ? -17.314 -12.089 69.955 1.00 31.69 270 MET A C 1
ATOM 2223 O O . MET A 1 270 ? -16.555 -11.165 70.241 1.00 31.69 270 MET A O 1
ATOM 2227 N N . ILE A 1 271 ? -18.637 -12.007 70.084 1.00 34.72 271 ILE A N 1
ATOM 2228 C CA . ILE A 1 271 ? -19.304 -10.891 70.759 1.00 34.72 271 ILE A CA 1
ATOM 2229 C C . ILE A 1 271 ? -19.885 -11.443 72.067 1.00 34.72 271 ILE A C 1
ATOM 2231 O O . ILE A 1 271 ? -20.863 -12.191 72.011 1.00 34.72 271 ILE A O 1
ATOM 2235 N N . PRO A 1 272 ? -19.287 -11.154 73.237 1.00 31.34 272 PRO A N 1
ATOM 2236 C CA . PRO A 1 272 ? -19.875 -11.542 74.510 1.00 31.34 272 PRO A CA 1
ATOM 2237 C C . PRO A 1 272 ? -21.051 -10.613 74.837 1.00 31.34 272 PRO A C 1
ATOM 2239 O O . PRO A 1 272 ? -20.935 -9.394 74.717 1.00 31.34 272 PRO A O 1
ATOM 2242 N N . PHE A 1 273 ? -22.170 -11.192 75.272 1.00 35.41 273 PHE A N 1
ATOM 2243 C CA . PHE A 1 273 ? -23.301 -10.456 75.834 1.00 35.41 273 PHE A CA 1
ATOM 2244 C C . PHE A 1 273 ? -23.547 -10.914 77.275 1.00 35.41 273 PHE A C 1
ATOM 2246 O O . PHE A 1 273 ? -23.655 -12.112 77.547 1.00 35.41 273 PHE A O 1
ATOM 2253 N N . GLU A 1 274 ? -23.651 -9.950 78.187 1.00 27.72 274 GLU A N 1
ATOM 2254 C CA . GLU A 1 274 ? -24.291 -10.124 79.491 1.00 27.72 274 GLU A CA 1
ATOM 2255 C C . GLU A 1 274 ? -25.773 -9.780 79.345 1.00 27.72 274 GLU A C 1
ATOM 2257 O O . GLU A 1 274 ? -26.129 -8.704 78.863 1.00 27.72 274 GLU A O 1
ATOM 2262 N N . LEU A 1 275 ? -26.639 -10.711 79.736 1.00 38.75 275 LEU A N 1
ATOM 2263 C CA . LEU A 1 275 ? -28.058 -10.442 79.937 1.00 38.75 275 LEU A CA 1
ATOM 2264 C C . LEU A 1 275 ? -28.276 -10.060 81.407 1.00 38.75 275 LEU A C 1
ATOM 2266 O O . LEU A 1 275 ? -27.601 -10.598 82.285 1.00 38.75 275 LEU A O 1
ATOM 2270 N N . ASP A 1 276 ? -29.259 -9.193 81.676 1.00 36.72 276 ASP A N 1
ATOM 2271 C CA . ASP A 1 276 ? -29.606 -8.610 82.995 1.00 36.72 276 ASP A CA 1
ATOM 2272 C C . ASP A 1 276 ? -29.906 -9.628 84.128 1.00 36.72 276 ASP A C 1
ATOM 2274 O O . ASP A 1 276 ? -30.253 -9.246 85.247 1.00 36.72 276 ASP A O 1
ATOM 2278 N N . HIS A 1 277 ? -29.788 -10.934 83.873 1.00 36.53 277 HIS A N 1
ATOM 2279 C CA . HIS A 1 277 ? -30.000 -12.019 84.837 1.00 36.53 277 HIS A CA 1
ATOM 2280 C C . HIS A 1 277 ? -28.781 -12.942 85.029 1.00 36.53 277 HIS A C 1
ATOM 2282 O O . HIS A 1 277 ? -28.909 -13.979 85.670 1.00 36.53 277 HIS A O 1
ATOM 2288 N N . GLY A 1 278 ? -27.595 -12.563 84.535 1.00 33.03 278 GLY A N 1
ATOM 2289 C CA . GLY A 1 278 ? -26.344 -13.287 84.805 1.00 33.03 278 GLY A CA 1
ATOM 2290 C C . GLY A 1 278 ? -26.114 -14.547 83.962 1.00 33.03 278 GLY A C 1
ATOM 2291 O O . GLY A 1 278 ? -25.138 -15.255 84.193 1.00 33.03 278 GLY A O 1
ATOM 2292 N N . ASP A 1 279 ? -26.961 -14.809 82.964 1.00 33.44 279 ASP A N 1
ATOM 2293 C CA . ASP A 1 279 ? -26.758 -15.897 82.007 1.00 33.44 279 ASP A CA 1
ATOM 2294 C C . ASP A 1 279 ? -26.016 -15.404 80.754 1.00 33.44 279 ASP A C 1
ATOM 2296 O O . ASP A 1 279 ? -26.388 -14.404 80.130 1.00 33.44 279 ASP A O 1
ATOM 2300 N N . HIS A 1 280 ? -24.974 -16.141 80.356 1.00 35.06 280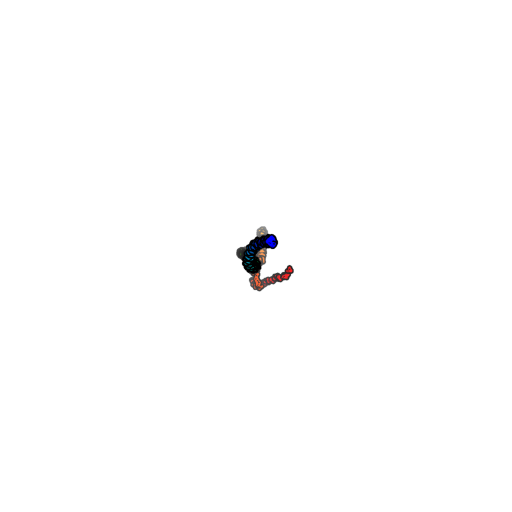 HIS A N 1
ATOM 2301 C CA . HIS A 1 280 ? -24.207 -15.890 79.135 1.00 35.06 280 HIS A CA 1
ATOM 2302 C C . HIS A 1 280 ? -24.747 -16.731 77.975 1.00 35.06 280 HIS A C 1
ATOM 2304 O O . HIS A 1 280 ? -24.680 -17.961 77.997 1.00 35.06 280 HIS A O 1
ATOM 2310 N N . LEU A 1 281 ? -25.225 -16.073 76.917 1.00 34.78 281 LEU A N 1
ATOM 2311 C CA . LEU A 1 281 ? -25.590 -16.744 75.671 1.00 34.78 281 LEU A CA 1
ATOM 2312 C C . LEU A 1 281 ? -24.404 -16.696 74.697 1.00 34.78 281 LEU A C 1
ATOM 2314 O O . LEU A 1 281 ? -24.085 -15.641 74.149 1.00 34.78 281 LEU A O 1
ATOM 2318 N N . MET A 1 282 ? -23.757 -17.839 74.455 1.00 32.97 282 MET A N 1
ATOM 2319 C CA . MET A 1 282 ? -22.762 -17.972 73.384 1.00 32.97 282 MET A CA 1
ATOM 2320 C C . MET A 1 282 ? -23.429 -18.455 72.096 1.00 32.97 282 MET A C 1
ATOM 2322 O O . MET A 1 282 ? -23.923 -19.580 72.027 1.00 32.97 282 MET A O 1
ATOM 2326 N N . ILE A 1 283 ? -23.416 -17.617 71.057 1.00 36.81 283 ILE A N 1
ATOM 2327 C CA . ILE A 1 283 ? -23.858 -17.991 69.709 1.00 36.81 283 ILE A CA 1
ATOM 2328 C C . ILE A 1 283 ? -22.614 -18.269 68.861 1.00 36.81 283 ILE A C 1
ATOM 2330 O O . ILE A 1 283 ? -21.846 -17.360 68.555 1.00 36.81 283 ILE A O 1
ATOM 2334 N N . PHE A 1 284 ? -22.423 -19.529 68.467 1.00 30.69 284 PHE A N 1
ATOM 2335 C CA . PHE A 1 284 ? -21.395 -19.925 67.506 1.00 30.69 284 PHE A CA 1
ATOM 2336 C C . PHE A 1 284 ? -21.942 -19.810 66.082 1.00 30.69 284 PHE A C 1
ATOM 2338 O O . PHE A 1 284 ? -22.889 -20.506 65.718 1.00 30.69 284 PHE A O 1
ATOM 2345 N N . THR A 1 285 ? -21.321 -18.982 65.245 1.00 37.22 285 THR A N 1
ATOM 2346 C CA . THR A 1 285 ? -21.542 -19.001 63.795 1.00 37.22 285 THR A CA 1
ATOM 2347 C C . THR A 1 285 ? -20.472 -19.875 63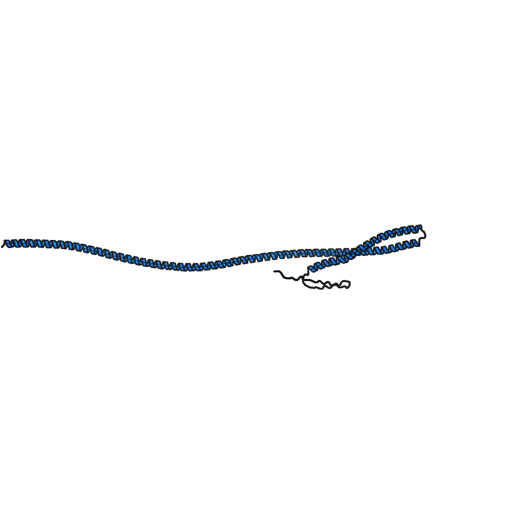.137 1.00 37.22 285 THR A C 1
ATOM 2349 O O . THR A 1 285 ? -19.340 -19.461 62.903 1.00 37.22 285 THR A O 1
ATOM 2352 N N . LEU A 1 286 ? -20.817 -21.132 62.846 1.00 27.50 286 LEU A N 1
ATOM 2353 C CA . LEU A 1 286 ? -19.990 -22.018 62.022 1.00 27.50 286 LEU A CA 1
ATOM 2354 C C . LEU A 1 286 ? -20.160 -21.627 60.548 1.00 27.50 286 LEU A C 1
ATOM 2356 O O . LEU A 1 286 ? -21.156 -21.972 59.913 1.00 27.50 286 LEU A O 1
ATOM 2360 N N . SER A 1 287 ? -19.183 -20.906 59.997 1.00 33.88 287 SER A N 1
ATOM 2361 C CA . SER A 1 287 ? -19.089 -20.692 58.553 1.00 33.88 287 SER A CA 1
ATOM 2362 C C . SER A 1 287 ? -18.591 -21.977 57.883 1.00 33.88 287 SER A C 1
ATOM 2364 O O . SER A 1 287 ? -17.426 -22.358 57.979 1.00 33.88 287 SER A O 1
ATOM 2366 N N . THR A 1 288 ? -19.485 -22.690 57.199 1.00 30.45 288 THR A N 1
ATOM 2367 C CA . THR A 1 288 ? -19.081 -23.711 56.227 1.00 30.45 288 THR A CA 1
ATOM 2368 C C . THR A 1 288 ? -18.896 -23.028 54.878 1.00 30.45 288 THR A C 1
ATOM 2370 O O . THR A 1 288 ? -19.846 -22.624 54.219 1.00 30.45 288 THR A O 1
ATOM 2373 N N . ILE A 1 289 ? -17.633 -22.863 54.489 1.00 34.19 289 ILE A N 1
ATOM 2374 C CA . ILE A 1 289 ? -17.216 -22.468 53.142 1.00 34.19 289 ILE A CA 1
ATOM 2375 C C . ILE A 1 289 ? -17.622 -23.593 52.173 1.00 34.19 289 ILE A C 1
ATOM 2377 O O . ILE A 1 289 ? -17.137 -24.716 52.353 1.00 34.19 289 ILE A O 1
ATOM 2381 N N . PRO A 1 290 ? -18.405 -23.355 51.104 1.00 31.17 290 PRO A N 1
ATOM 2382 C CA . PRO A 1 290 ? -18.394 -24.259 49.968 1.00 31.17 290 PRO A CA 1
ATOM 2383 C C . PRO A 1 290 ? -17.077 -24.025 49.224 1.00 31.17 290 PRO A C 1
ATOM 2385 O O . PRO A 1 290 ? -16.869 -22.995 48.582 1.00 31.17 290 PRO A O 1
ATOM 2388 N N . ARG A 1 291 ? -16.146 -24.972 49.371 1.00 30.03 291 ARG A N 1
ATOM 2389 C CA . ARG A 1 291 ? -14.930 -25.055 48.559 1.00 30.03 291 ARG A CA 1
ATOM 2390 C C . ARG A 1 291 ? -15.321 -25.130 47.084 1.00 30.03 291 ARG A C 1
ATOM 2392 O O . ARG A 1 291 ? -16.065 -26.026 46.692 1.00 30.03 291 ARG A O 1
ATOM 2399 N N . ASN A 1 292 ? -14.735 -24.249 46.277 1.00 31.42 292 ASN A N 1
ATOM 2400 C CA . ASN A 1 292 ? -14.542 -24.482 44.851 1.00 31.42 292 ASN A CA 1
ATOM 2401 C C . ASN A 1 292 ? -13.923 -25.873 44.650 1.00 31.42 292 ASN A C 1
ATOM 2403 O O . ASN A 1 292 ? -12.779 -26.100 45.044 1.00 31.42 292 ASN A O 1
ATOM 2407 N N . TYR A 1 293 ? -14.662 -26.779 44.016 1.00 29.16 293 TYR A N 1
ATOM 2408 C CA . TYR A 1 293 ? -14.075 -27.913 43.317 1.00 29.16 293 TYR A CA 1
ATOM 2409 C C . TYR A 1 293 ? -14.075 -27.591 41.826 1.00 29.16 293 TYR A C 1
ATOM 2411 O O . TYR A 1 293 ? -15.112 -27.577 41.168 1.00 29.16 293 TYR A O 1
ATOM 2419 N N . TYR A 1 294 ? -12.873 -27.315 41.322 1.00 36.19 294 TYR A N 1
ATOM 2420 C CA . TYR A 1 294 ? -12.490 -27.568 39.940 1.00 36.19 294 TYR A CA 1
ATOM 2421 C C . TYR A 1 294 ? -12.929 -28.982 39.543 1.00 36.19 294 TYR A C 1
ATOM 2423 O O . TYR A 1 294 ? -12.639 -29.910 40.289 1.00 36.19 294 TYR A O 1
ATOM 2431 N N . TYR A 1 295 ? -13.607 -29.123 38.402 1.00 30.83 295 TYR A N 1
ATOM 2432 C CA . TYR A 1 295 ? -13.437 -30.184 37.394 1.00 30.83 295 TYR A CA 1
ATOM 2433 C C . TYR A 1 295 ? -14.590 -30.103 36.386 1.00 30.83 295 TYR A C 1
ATOM 2435 O O . TYR A 1 295 ? -15.730 -30.416 36.727 1.00 30.83 295 TYR A O 1
ATOM 2443 N N . ARG A 1 296 ? -14.283 -29.767 35.128 1.00 30.56 296 ARG A N 1
ATOM 2444 C CA . ARG A 1 296 ? -14.777 -30.499 33.951 1.00 30.56 296 ARG A CA 1
ATOM 2445 C C . ARG A 1 296 ? -14.024 -30.068 32.690 1.00 30.56 296 ARG A C 1
ATOM 2447 O O . ARG A 1 296 ? -13.667 -28.903 32.562 1.00 30.56 296 ARG A O 1
ATOM 2454 N N . HIS A 1 297 ? -13.756 -31.091 31.881 1.00 39.78 297 HIS A N 1
ATOM 2455 C CA . HIS A 1 297 ? -13.043 -31.131 30.606 1.00 39.78 297 HIS A CA 1
ATOM 2456 C C . HIS A 1 297 ? -13.508 -30.105 29.579 1.00 39.78 297 HIS A C 1
ATOM 2458 O O . HIS A 1 297 ? -14.730 -29.836 29.547 1.00 39.78 297 HIS A O 1
#

Radius of gyration: 85.73 Å; chains: 1; bounding box: 163×41×252 Å

Organism: NCBI:txid290746

Foldseek 3Di:
DVVVVVVVVVVVVVVVVVVVVVVVVVVVVVVVVVVVVVVVVVVVVVVVVVVVVVVVVVVVVVVVVVVVVVVVVVVVVVVVVVVVVVVVVVVVVVVVVVVVVVVVVVVVVVVVVVVVVVVVVVVVVVVVVVVVVVVVVVVVVVVVVVVVVVVVVVVLVVVVVVVVVVLVVLVVVLVVLVVVLVVLVVVLVVLVVVLVCLVVPPPDPVCSVVVNVVSVVVNVVSVVVSVVSVVVSVVSVVCNVCCVPPVVVVSCCVVVVVVVVVPPDDDDDWDWDDDPVRDTDGDDDDDDDPDDDDDDD

pLDDT: mean 71.36, std 22.5, range [27.5, 97.38]